Protein AF-A0A0G4EN17-F1 (afdb_monomer)

InterPro domains:
  IPR012445 Autophagy-related protein 101 [PF07855] (4-135)
  IPR012445 Autophagy-related protein 101 [PTHR13292] (3-251)

Solvent-accessible surface area (backbone atoms only — not comparable to full-atom values): 17460 Å² total; per-residue (Å²): 126,54,66,72,39,52,30,35,69,91,51,43,62,59,48,50,49,51,48,51,34,34,53,49,41,72,52,43,32,68,78,66,30,83,64,51,80,38,83,44,75,38,81,83,42,77,42,77,42,44,28,61,65,53,99,82,39,61,64,57,53,53,51,48,56,47,47,52,56,48,48,62,50,49,54,51,53,62,67,58,64,93,78,61,99,56,102,65,80,75,48,84,44,44,38,37,43,32,44,33,36,34,50,76,42,80,51,77,54,50,92,78,77,45,66,60,79,63,42,77,49,67,82,48,71,52,46,37,35,37,34,46,51,76,83,74,88,66,77,79,83,79,79,77,79,77,78,77,86,83,90,88,82,90,90,92,82,90,90,89,88,88,87,87,90,81,85,92,84,86,92,85,84,86,81,82,91,77,84,78,78,75,84,81,87,72,65,61,64,64,53,53,57,51,49,56,51,52,51,51,54,46,47,36,53,47,31,26,52,34,46,51,55,50,48,52,51,47,65,61,56,52,65,78,52,63,94,76,64,77,81,78,56,90,70,38,34,51,66,49,67,49,74,42,38,31,49,83,80,49,61,73,45,86,86,67,82,68,58,79,88,71,65,69,64,95,83,74,76,79,82,83,86,128

Secondary structure (DSSP, 8-state):
-PPPEEEEHHHHHHHHHHHHHHHHHHTB-TTTS---EEEEEETTTTEEEEEE--TT-HHHHHHHHHHHHHHHHHHHHHHS-TTS--SS----SEEEEEEEEEEEEPPPPBTTTB-PPPEEEEEEEEEEEEEEEPP--PPP--------------------------------------------S--HHHHHHHHHHHHHHHHHHHHHHHHHHHHHHHHHHHHTTGGGPPPPPTT-SB-EEEEEEEETTEES-GGG---GGG-PPTT-PPPP--

pLDDT: mean 75.05, std 22.96, range [28.92, 98.44]

Radius of gyration: 33.39 Å; Cα contacts (8 Å, |Δi|>4): 297; chains: 1; bounding box: 68×60×119 Å

Mean predicted aligned error: 14.82 Å

Foldseek 3Di:
DFDAFEAALVCQLVLQVQQQQQLQVLQWACDQPHFDWDWDADPLQRDIGIGTDDPVCPSVVQSNVLSVVVSVVLVVLVPDDQPPPDPFGGQQQKKKKKKFFFDFAFDDADVVPRGDGTDTHTPDMDIHIYGHDDDPPDDPDPPPPPPDDDDDDDDDDDDDDDDDDDDDDDDDDDDDDDPPDDDPDPCPVVVVVVVVVVSSVVSSNSNSVSSVSSSVVSNVVSVVPPPRDDDDDNPGRTTDMDMWMGGSNPTRDPSPPPDPVPPDDPPDDDDDDD

Sequence (274 aa):
MCPELRVALCHLKEALRCLLHSVVFCRSLGAHNVVTPMSIYSEQLELGYVKCYSPDLSIDNLIETRINAFATLFERELAIPTHTHTNVPPSQGTAELRIGFYVPRAKRAIWGIFKPPDEKIFFEVWRIPIRVSVPSSSPPPFTRSLRSSTTAASQQTPPPPPDPQSTAGHAAAAGAAAAAVAPSSSSSSAGDATRLLEDELAMRRDAHTEVRRVLLYIIENVNKKRDHLPPPRDQQSIYWFEVSYDIRGQDGSAAWHLPSAIRSPPGRKLPYIT

Nearest PDB structures (foldseek):
  7r0j-assembly1_C  TM=4.637E-01  e=3.716E+00  Homo sapiens
  8i10-assembly1_C  TM=2.476E-01  e=6.059E+00  Bos taurus

Organism: Vitrella brassicaformis (strain CCMP3155) (NCBI:txid1169540)

Structure (mmCIF, N/CA/C/O backbone):
data_AF-A0A0G4EN17-F1
#
_entry.id   AF-A0A0G4EN17-F1
#
loop_
_atom_site.group_PDB
_atom_site.id
_atom_site.type_symbol
_atom_site.label_atom_id
_atom_site.label_alt_id
_atom_site.label_comp_id
_atom_site.label_asym_id
_atom_site.label_entity_id
_atom_site.label_seq_id
_atom_site.pdbx_PDB_ins_code
_atom_site.Cartn_x
_atom_site.Cartn_y
_atom_site.Cartn_z
_atom_site.occupancy
_atom_site.B_iso_or_equiv
_atom_site.auth_seq_id
_atom_site.auth_comp_id
_atom_site.auth_asym_id
_atom_site.auth_atom_id
_atom_site.pdbx_PDB_model_num
ATOM 1 N N . MET A 1 1 ? -6.190 -12.479 -5.171 1.00 75.31 1 MET A N 1
ATOM 2 C CA . MET A 1 1 ? -6.628 -11.137 -4.724 1.00 75.31 1 MET A CA 1
ATOM 3 C C . MET A 1 1 ? -6.079 -10.958 -3.324 1.00 75.31 1 MET A C 1
ATOM 5 O O . MET A 1 1 ? -6.031 -11.963 -2.624 1.00 75.31 1 MET A O 1
ATOM 9 N N . CYS A 1 2 ? -5.606 -9.769 -2.940 1.00 90.94 2 CYS A N 1
ATOM 10 C CA . CYS A 1 2 ? -5.147 -9.589 -1.562 1.00 90.94 2 CYS A CA 1
ATOM 11 C C . CYS A 1 2 ? -6.349 -9.790 -0.619 1.00 90.94 2 CYS A C 1
ATOM 13 O O . CYS A 1 2 ? -7.462 -9.415 -1.007 1.00 90.94 2 CYS A O 1
ATOM 15 N N . PRO A 1 3 ? -6.177 -10.403 0.564 1.00 95.69 3 PRO A N 1
ATOM 16 C CA . PRO A 1 3 ? -7.237 -10.425 1.561 1.00 95.69 3 PRO A CA 1
ATOM 17 C C . PRO A 1 3 ? -7.720 -9.011 1.911 1.00 95.69 3 PRO A C 1
ATOM 19 O O . PRO A 1 3 ? -6.956 -8.051 1.831 1.00 95.69 3 PRO A O 1
ATOM 22 N N . GLU A 1 4 ? -8.981 -8.908 2.336 1.00 96.12 4 GLU A N 1
ATOM 23 C CA . GLU A 1 4 ? -9.514 -7.688 2.952 1.00 96.12 4 GLU A CA 1
ATOM 24 C C . GLU A 1 4 ? -8.674 -7.337 4.191 1.00 96.12 4 GLU A C 1
ATOM 26 O O . GLU A 1 4 ? -8.412 -8.209 5.025 1.00 96.12 4 GLU A O 1
ATOM 31 N N . LEU A 1 5 ? -8.236 -6.080 4.271 1.00 97.69 5 LEU A N 1
ATOM 32 C CA . LEU A 1 5 ? -7.577 -5.462 5.418 1.00 97.69 5 LEU A CA 1
ATOM 33 C C . LEU A 1 5 ? -8.650 -4.868 6.331 1.00 97.69 5 LEU A C 1
ATOM 35 O O . LEU A 1 5 ? -9.366 -3.952 5.912 1.00 97.69 5 LE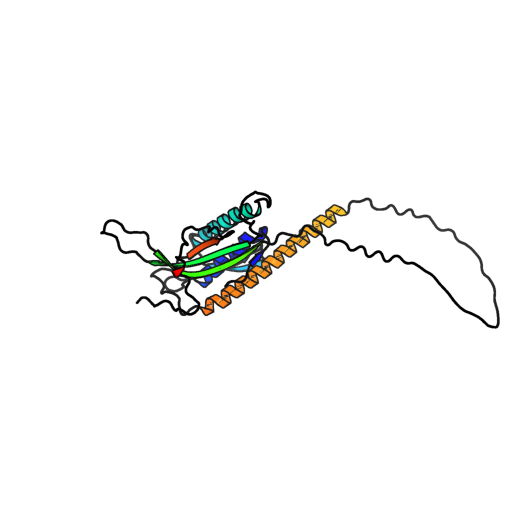U A O 1
ATOM 39 N N . ARG A 1 6 ? -8.745 -5.351 7.572 1.00 96.38 6 ARG A N 1
ATOM 40 C CA . ARG A 1 6 ? -9.614 -4.772 8.605 1.00 96.38 6 ARG A CA 1
ATOM 41 C C . ARG A 1 6 ? -8.777 -3.942 9.573 1.00 96.38 6 ARG A C 1
ATOM 43 O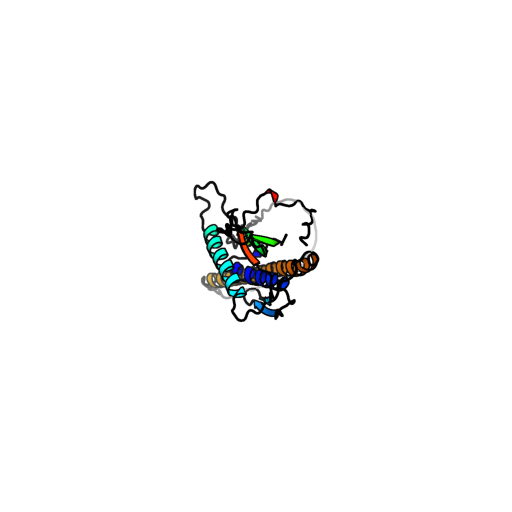 O . ARG A 1 6 ? -7.767 -4.418 10.076 1.0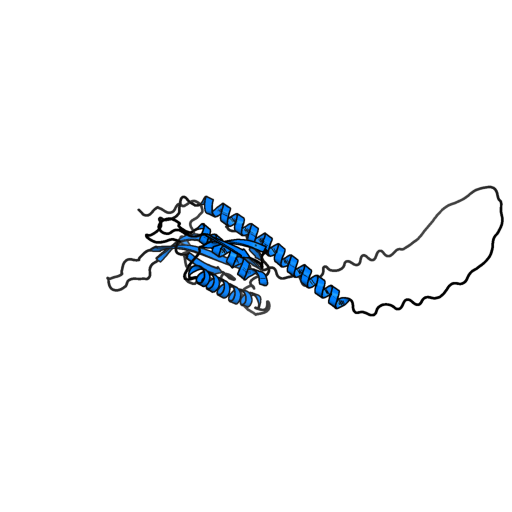0 96.38 6 ARG A O 1
ATOM 50 N N . VAL A 1 7 ? -9.140 -2.679 9.785 1.00 96.06 7 VAL A N 1
ATOM 51 C CA . VAL A 1 7 ? -8.303 -1.740 10.556 1.00 96.06 7 VAL A CA 1
ATOM 52 C C . VAL A 1 7 ? -9.131 -0.585 11.125 1.00 96.06 7 VAL A C 1
ATOM 54 O O . VAL A 1 7 ? -10.055 -0.114 10.469 1.00 96.06 7 VAL A O 1
ATOM 57 N N . ALA A 1 8 ? -8.816 -0.097 12.325 1.00 94.00 8 ALA A N 1
ATOM 58 C CA . ALA A 1 8 ? -9.445 1.117 12.852 1.00 94.00 8 ALA A CA 1
ATOM 59 C C . ALA A 1 8 ? -8.971 2.359 12.069 1.00 94.00 8 ALA A C 1
ATOM 61 O O . ALA A 1 8 ? -7.834 2.402 11.594 1.00 94.00 8 ALA A O 1
ATOM 62 N N . LEU A 1 9 ? -9.817 3.388 11.942 1.00 92.69 9 LEU A N 1
ATOM 63 C CA . LEU A 1 9 ? -9.523 4.568 11.109 1.00 92.69 9 LEU A CA 1
ATOM 64 C C . LEU A 1 9 ? -8.208 5.272 11.503 1.00 92.69 9 LEU A C 1
ATOM 66 O O . LEU A 1 9 ? -7.430 5.652 10.632 1.00 92.69 9 LEU A O 1
ATOM 70 N N . CYS A 1 10 ? -7.918 5.357 12.804 1.00 93.56 10 CYS A N 1
ATOM 71 C CA . CYS A 1 10 ? -6.676 5.909 13.358 1.00 93.56 10 CYS A CA 1
ATOM 72 C C . CYS A 1 10 ? -5.399 5.187 12.882 1.00 93.56 10 CYS A C 1
ATOM 74 O O . CYS A 1 10 ? -4.359 5.820 12.718 1.00 93.56 10 CYS A O 1
ATOM 76 N N . HIS A 1 11 ? -5.474 3.880 12.617 1.00 96.75 11 HIS A N 1
ATOM 77 C CA . HIS A 1 11 ? -4.343 3.055 12.180 1.00 96.75 11 HIS A CA 1
ATOM 78 C C . HIS A 1 11 ? -4.251 2.915 10.649 1.00 96.75 11 HIS A C 1
ATOM 80 O O . HIS A 1 11 ? -3.247 2.417 10.133 1.00 96.75 11 HIS A O 1
ATOM 86 N N . LEU A 1 12 ? -5.268 3.370 9.904 1.00 96.56 12 LEU A N 1
ATOM 87 C CA . LEU A 1 12 ? -5.389 3.178 8.454 1.00 96.56 12 LEU A CA 1
ATOM 88 C C . LEU A 1 12 ? -4.166 3.696 7.682 1.00 96.56 12 LEU A C 1
ATOM 90 O O . LEU A 1 12 ? -3.620 2.978 6.848 1.00 96.56 12 LEU A O 1
ATOM 94 N N . LYS A 1 13 ? -3.704 4.920 7.964 1.00 98.12 13 LYS A N 1
ATOM 95 C CA . LYS A 1 13 ? -2.598 5.549 7.216 1.00 98.12 13 LYS A CA 1
ATOM 96 C C . LYS A 1 13 ? -1.293 4.757 7.332 1.00 98.12 13 LYS A C 1
ATOM 98 O O . LYS A 1 13 ? -0.652 4.490 6.319 1.00 98.12 13 LYS A O 1
ATOM 103 N N . GLU A 1 14 ? -0.932 4.332 8.541 1.00 98.38 14 GLU A N 1
ATOM 104 C CA . GLU A 1 14 ? 0.281 3.544 8.778 1.00 98.38 14 GLU A CA 1
ATOM 105 C C . GLU A 1 14 ? 0.157 2.112 8.240 1.00 98.38 14 GLU A C 1
ATOM 107 O O . GLU A 1 14 ? 1.106 1.589 7.653 1.00 98.38 14 GLU A O 1
ATOM 112 N N . ALA A 1 15 ? -1.029 1.502 8.338 1.00 98.38 15 ALA A N 1
ATOM 113 C CA . ALA A 1 15 ? -1.303 0.208 7.721 1.00 98.38 15 ALA A CA 1
ATOM 114 C C . ALA A 1 15 ? -1.041 0.245 6.206 1.00 98.38 15 ALA A C 1
ATOM 116 O O . ALA A 1 15 ? -0.345 -0.619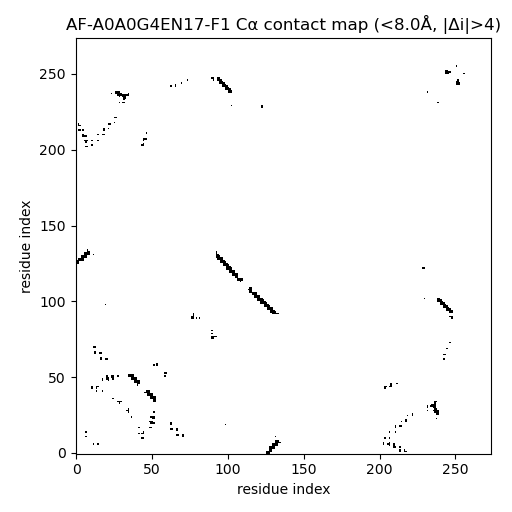 5.669 1.00 98.38 15 ALA A O 1
ATOM 117 N N . LEU A 1 16 ? -1.527 1.280 5.514 1.00 98.31 16 LEU A N 1
ATOM 118 C CA . LEU A 1 16 ? -1.272 1.450 4.082 1.00 98.31 16 LEU A CA 1
ATOM 119 C C . LEU A 1 16 ? 0.194 1.768 3.773 1.00 98.31 16 LEU A C 1
ATOM 121 O O . LEU A 1 16 ? 0.704 1.286 2.762 1.00 98.31 16 LEU A O 1
ATOM 125 N N . ARG A 1 17 ? 0.889 2.508 4.643 1.00 98.44 17 ARG A N 1
ATOM 126 C CA . ARG A 1 17 ? 2.325 2.806 4.517 1.00 98.44 17 ARG A CA 1
ATOM 127 C C . ARG A 1 17 ? 3.161 1.527 4.550 1.00 98.44 17 ARG A C 1
ATOM 129 O O . ARG A 1 17 ? 3.893 1.254 3.597 1.00 98.44 17 ARG A O 1
ATOM 136 N N . CYS A 1 18 ? 2.961 0.693 5.572 1.00 98.31 18 CYS A N 1
ATOM 137 C CA . CYS A 1 18 ? 3.622 -0.608 5.715 1.00 98.31 18 CYS A CA 1
ATOM 138 C C . CYS A 1 18 ? 3.404 -1.497 4.479 1.00 98.31 18 CYS A C 1
ATOM 140 O O . CYS A 1 18 ? 4.348 -2.095 3.953 1.00 98.31 18 CYS A O 1
ATOM 142 N N . LEU A 1 19 ? 2.161 -1.566 3.987 1.00 98.19 19 LEU A N 1
ATOM 143 C CA . LEU A 1 19 ? 1.783 -2.406 2.849 1.00 98.19 19 LEU A CA 1
ATOM 144 C C . LEU A 1 19 ? 2.337 -1.888 1.515 1.00 98.19 19 LEU A C 1
ATOM 146 O O . LEU A 1 19 ? 2.945 -2.661 0.776 1.00 98.19 19 LEU A O 1
ATOM 150 N N . LEU A 1 20 ? 2.168 -0.599 1.200 1.00 98.06 20 LEU A N 1
ATOM 151 C CA . LEU A 1 20 ? 2.610 -0.022 -0.075 1.00 98.06 20 LEU A CA 1
ATOM 152 C C . LEU A 1 20 ? 4.133 -0.066 -0.221 1.00 98.06 20 LEU A C 1
ATOM 154 O O . LEU A 1 20 ? 4.621 -0.523 -1.255 1.00 98.06 20 LEU A O 1
ATOM 158 N N . HIS A 1 21 ? 4.888 0.322 0.813 1.00 97.81 21 HIS A N 1
ATOM 159 C CA . HIS A 1 21 ? 6.350 0.226 0.776 1.00 97.81 21 HIS A CA 1
ATOM 160 C C . HIS A 1 21 ? 6.830 -1.221 0.612 1.00 97.81 21 HIS A C 1
ATOM 162 O O . HIS A 1 21 ? 7.735 -1.465 -0.188 1.00 97.81 21 HIS A O 1
ATOM 168 N N . SER A 1 22 ? 6.192 -2.180 1.292 1.00 96.81 22 SER A N 1
ATOM 169 C CA . SER A 1 22 ? 6.547 -3.600 1.173 1.00 96.81 22 SER A CA 1
ATOM 170 C C . SER A 1 22 ? 6.253 -4.157 -0.223 1.00 96.81 22 SER A C 1
ATOM 172 O O . SER A 1 22 ? 7.073 -4.901 -0.760 1.00 96.81 22 SER A O 1
ATOM 174 N N . VAL A 1 23 ? 5.133 -3.776 -0.853 1.00 95.81 23 VAL A N 1
ATOM 175 C CA . VAL A 1 23 ? 4.811 -4.168 -2.242 1.00 95.81 23 VAL A CA 1
ATOM 176 C C . VAL A 1 23 ? 5.800 -3.552 -3.237 1.00 95.81 23 VAL A C 1
ATOM 178 O O . VAL A 1 23 ? 6.275 -4.262 -4.124 1.00 95.81 23 VAL A O 1
ATOM 181 N N . VAL A 1 24 ? 6.159 -2.271 -3.079 1.00 95.56 24 VAL A N 1
ATOM 182 C CA . VAL A 1 24 ? 7.166 -1.600 -3.923 1.00 95.56 24 VAL A CA 1
ATOM 183 C C . VAL A 1 24 ? 8.543 -2.243 -3.759 1.00 95.56 24 VAL A C 1
ATOM 185 O O . VAL A 1 24 ? 9.180 -2.556 -4.760 1.00 95.56 24 VAL A O 1
ATOM 188 N N . PHE A 1 25 ? 8.981 -2.528 -2.529 1.00 95.00 25 PHE A N 1
ATOM 189 C CA . PHE A 1 25 ? 10.241 -3.233 -2.273 1.00 95.00 25 PHE A CA 1
ATOM 190 C C . PHE A 1 25 ? 10.253 -4.639 -2.889 1.00 95.00 25 PHE A C 1
ATOM 192 O O . PHE A 1 25 ? 11.187 -4.996 -3.606 1.00 95.00 25 PHE A O 1
ATOM 199 N N . CYS A 1 26 ? 9.172 -5.402 -2.720 1.00 92.12 26 CYS A N 1
ATOM 200 C CA . CYS A 1 26 ? 9.004 -6.728 -3.322 1.00 92.12 26 CYS A CA 1
ATOM 201 C C . CYS A 1 26 ? 8.943 -6.737 -4.864 1.00 92.12 26 CYS A C 1
ATOM 203 O O . CYS A 1 26 ? 9.037 -7.807 -5.473 1.00 92.12 26 CYS A O 1
ATOM 205 N N . ARG A 1 27 ? 8.760 -5.574 -5.502 1.00 90.69 27 ARG A N 1
ATOM 206 C CA . ARG A 1 27 ? 8.788 -5.369 -6.963 1.00 90.69 27 ARG A CA 1
ATOM 207 C C . ARG A 1 27 ? 9.885 -4.410 -7.418 1.00 90.69 27 ARG A C 1
ATOM 209 O O . ARG A 1 27 ? 9.866 -3.929 -8.550 1.00 90.69 27 ARG A O 1
ATOM 216 N N . SER A 1 28 ? 10.862 -4.170 -6.555 1.00 86.62 28 SER A N 1
ATOM 217 C CA . SER A 1 28 ? 12.085 -3.476 -6.918 1.00 86.62 28 SER A CA 1
ATOM 218 C C . SER A 1 28 ? 12.985 -4.373 -7.783 1.00 86.62 28 SER A C 1
ATOM 220 O O . SER A 1 28 ? 12.876 -5.601 -7.782 1.00 86.62 28 SER A O 1
ATOM 222 N N . LEU A 1 29 ? 13.841 -3.742 -8.580 1.00 72.00 29 LEU A N 1
ATOM 223 C CA . LEU A 1 29 ? 14.680 -4.347 -9.607 1.00 72.00 29 LEU A CA 1
ATOM 224 C C . LEU A 1 29 ? 16.156 -4.061 -9.323 1.00 72.00 29 LEU A C 1
ATOM 226 O O . LEU A 1 29 ? 16.728 -3.110 -9.850 1.00 72.00 29 LEU A O 1
ATOM 230 N N . GLY A 1 30 ? 16.804 -4.941 -8.562 1.00 63.06 30 GLY A N 1
ATOM 231 C CA . GLY A 1 30 ? 18.259 -4.924 -8.352 1.00 63.06 30 GLY A CA 1
ATOM 232 C C . GLY A 1 30 ? 19.082 -5.327 -9.588 1.00 63.06 30 GLY A C 1
ATOM 233 O O . GLY A 1 30 ? 20.024 -6.097 -9.448 1.00 63.06 30 GLY A O 1
ATOM 234 N N . ALA A 1 31 ? 18.687 -4.889 -10.790 1.00 64.38 31 ALA A N 1
ATOM 235 C CA . ALA A 1 31 ? 19.267 -5.304 -12.069 1.00 64.38 31 ALA A CA 1
ATOM 236 C C . ALA A 1 31 ? 20.382 -4.357 -12.546 1.00 64.38 31 ALA A C 1
ATOM 238 O O . ALA A 1 31 ? 21.535 -4.763 -12.629 1.00 64.38 31 ALA A O 1
ATOM 239 N N . HIS A 1 32 ? 20.047 -3.093 -12.833 1.00 67.12 32 HIS A N 1
ATOM 240 C CA . HIS A 1 32 ? 21.021 -2.079 -13.273 1.00 67.12 32 HIS A CA 1
ATOM 241 C C . HIS A 1 32 ? 21.472 -1.143 -12.147 1.00 67.12 32 HIS A C 1
ATOM 243 O O . HIS A 1 32 ? 22.505 -0.497 -12.266 1.00 67.12 32 HIS A O 1
ATOM 249 N N . ASN A 1 33 ? 20.691 -1.055 -11.069 1.00 78.00 33 ASN A N 1
ATOM 250 C CA . ASN A 1 33 ? 20.970 -0.234 -9.898 1.00 78.00 33 ASN A CA 1
ATOM 251 C C . ASN A 1 33 ? 20.555 -1.016 -8.646 1.00 78.00 33 ASN A C 1
ATOM 253 O O . ASN A 1 33 ? 19.472 -1.602 -8.608 1.00 78.00 33 ASN A O 1
ATOM 257 N N . VAL A 1 34 ? 21.421 -1.050 -7.630 1.00 83.25 34 VAL A N 1
ATOM 258 C CA . VAL A 1 34 ? 21.178 -1.813 -6.397 1.00 83.25 34 VAL A CA 1
ATOM 259 C C . VAL A 1 34 ? 20.095 -1.130 -5.564 1.00 83.25 34 VAL A C 1
ATOM 261 O O . VAL A 1 34 ? 20.166 0.065 -5.290 1.00 83.25 34 VAL A O 1
ATOM 264 N N . VAL A 1 35 ? 19.104 -1.906 -5.129 1.00 88.94 35 VAL A N 1
ATOM 265 C CA . VAL A 1 35 ? 18.043 -1.433 -4.236 1.00 88.94 35 VAL A CA 1
ATOM 266 C C . VAL A 1 35 ? 18.453 -1.740 -2.802 1.00 88.94 35 VAL A C 1
ATOM 268 O O . VAL A 1 35 ? 18.344 -2.881 -2.353 1.00 88.94 35 VAL A O 1
ATOM 271 N N . THR A 1 36 ? 18.923 -0.730 -2.075 1.00 91.75 36 THR A N 1
ATOM 272 C CA . THR A 1 36 ? 19.261 -0.890 -0.656 1.00 91.75 36 THR A CA 1
ATOM 273 C C . THR A 1 36 ? 17.978 -1.083 0.167 1.00 91.75 36 THR A C 1
ATOM 275 O O . THR A 1 36 ? 17.112 -0.198 0.144 1.00 91.75 36 THR A O 1
ATOM 278 N N . PRO A 1 37 ? 17.821 -2.207 0.894 1.00 94.56 37 PRO A N 1
ATOM 279 C CA . PRO A 1 37 ? 16.696 -2.407 1.797 1.00 94.56 37 PRO A CA 1
ATOM 280 C C . PRO A 1 37 ? 16.843 -1.519 3.034 1.00 94.56 37 PRO A C 1
ATOM 282 O O . PRO A 1 37 ? 17.920 -1.427 3.622 1.00 94.56 37 PRO A O 1
ATOM 285 N N . MET A 1 38 ? 15.743 -0.912 3.466 1.00 96.00 38 MET A N 1
ATOM 286 C CA . MET A 1 38 ? 15.659 -0.175 4.722 1.00 96.00 38 MET A CA 1
ATOM 287 C C . MET A 1 38 ? 14.581 -0.806 5.602 1.00 96.00 38 MET A C 1
ATOM 289 O O . MET A 1 38 ? 13.391 -0.722 5.291 1.00 96.00 38 MET A O 1
ATOM 293 N N . SER A 1 39 ? 15.007 -1.446 6.691 1.00 96.88 39 SER A N 1
ATOM 294 C CA . SER A 1 39 ? 14.117 -1.959 7.735 1.00 96.88 39 SER A CA 1
ATOM 295 C C . SER A 1 39 ? 13.540 -0.797 8.539 1.00 96.88 39 SER A C 1
ATOM 297 O O . SER A 1 39 ? 14.294 0.009 9.081 1.00 96.88 39 SER A O 1
ATOM 299 N N . ILE A 1 40 ? 12.216 -0.725 8.632 1.00 97.94 40 ILE A N 1
ATOM 300 C CA . ILE A 1 40 ? 11.478 0.272 9.413 1.00 97.94 40 ILE A CA 1
ATOM 301 C C . ILE A 1 40 ? 10.655 -0.458 10.469 1.00 97.94 40 ILE A C 1
ATOM 303 O O . ILE A 1 40 ? 10.006 -1.457 10.162 1.00 97.94 40 ILE A O 1
ATOM 307 N N . TYR A 1 41 ? 10.662 0.046 11.701 1.00 98.19 41 TYR A N 1
ATOM 308 C CA . TYR A 1 41 ? 9.742 -0.389 12.746 1.00 98.19 41 TYR A CA 1
ATOM 309 C C . TYR A 1 41 ? 8.583 0.602 12.850 1.00 98.19 41 TYR A C 1
ATOM 311 O O . TYR A 1 41 ? 8.797 1.804 12.994 1.00 98.19 41 TYR A O 1
ATOM 319 N N . SER A 1 42 ? 7.359 0.092 12.762 1.00 97.88 42 SER A N 1
ATOM 320 C CA . SER A 1 42 ? 6.147 0.847 13.038 1.00 97.88 42 SER A CA 1
ATOM 321 C C . SER A 1 42 ? 5.871 0.811 14.536 1.00 97.88 42 SER A C 1
ATOM 323 O O . SER A 1 42 ? 5.448 -0.218 15.058 1.00 97.88 42 SER A O 1
ATOM 325 N N . GLU A 1 43 ? 6.065 1.927 15.237 1.00 96.12 43 GLU A N 1
ATOM 326 C CA . GLU A 1 43 ? 5.654 2.030 16.644 1.00 96.12 43 GLU A CA 1
ATOM 327 C C . GLU A 1 43 ? 4.127 1.973 16.785 1.00 96.12 43 GLU A C 1
ATOM 329 O O . GLU A 1 43 ? 3.608 1.354 17.712 1.00 96.12 43 GLU A O 1
ATOM 334 N N . GLN A 1 44 ? 3.384 2.555 15.837 1.00 95.38 44 GLN A N 1
ATOM 335 C CA . GLN A 1 44 ? 1.920 2.557 15.873 1.00 95.38 44 GLN A CA 1
ATOM 336 C C . GLN A 1 44 ? 1.318 1.152 15.709 1.00 95.38 44 GLN A C 1
ATOM 338 O O . GLN A 1 44 ? 0.269 0.899 16.295 1.00 95.38 44 GLN A O 1
ATOM 343 N N . LEU A 1 45 ? 1.971 0.245 14.968 1.00 96.75 45 LEU A N 1
ATOM 344 C CA . LEU A 1 45 ? 1.490 -1.123 14.697 1.00 96.75 45 LEU A CA 1
ATOM 345 C C . LEU A 1 45 ? 2.357 -2.247 15.294 1.00 96.75 45 LEU A C 1
ATOM 347 O O . LEU A 1 45 ? 2.094 -3.414 15.020 1.00 96.75 45 LEU A O 1
ATOM 351 N N . GLU A 1 46 ? 3.406 -1.920 16.048 1.00 96.94 46 GLU A N 1
ATOM 352 C CA . GLU A 1 46 ? 4.359 -2.864 16.665 1.00 96.94 46 GLU A CA 1
ATOM 353 C C . GLU A 1 46 ? 4.941 -3.918 15.700 1.00 96.94 46 GLU A C 1
ATOM 355 O O . GLU A 1 46 ? 5.154 -5.079 16.056 1.00 96.94 46 GLU A O 1
ATOM 360 N N . LEU A 1 47 ? 5.206 -3.526 14.447 1.00 97.56 47 LEU A N 1
ATOM 361 C CA . LEU A 1 47 ? 5.727 -4.428 13.413 1.00 97.56 47 LEU A CA 1
ATOM 362 C C . LEU A 1 47 ? 6.865 -3.830 12.591 1.00 97.56 47 LEU A C 1
ATOM 364 O O . LEU A 1 47 ? 6.891 -2.641 12.282 1.00 97.56 47 LEU A O 1
ATOM 368 N N . GLY A 1 48 ? 7.797 -4.696 12.193 1.00 97.50 48 GLY A N 1
ATOM 369 C CA . GLY A 1 48 ? 8.823 -4.378 11.206 1.00 97.50 48 GLY A CA 1
ATOM 370 C C . GLY A 1 48 ? 8.319 -4.575 9.775 1.00 97.50 48 GLY A C 1
ATOM 371 O O . GLY A 1 48 ? 7.690 -5.591 9.472 1.00 97.50 48 GLY A O 1
ATOM 372 N N . TYR A 1 49 ? 8.646 -3.640 8.886 1.00 97.50 49 TYR A N 1
ATOM 373 C CA . TYR A 1 49 ? 8.489 -3.768 7.435 1.00 97.50 49 TYR A CA 1
ATOM 374 C C . TYR A 1 49 ? 9.753 -3.285 6.706 1.00 97.50 49 TYR A C 1
ATOM 376 O O . TYR A 1 49 ? 10.681 -2.767 7.327 1.00 97.50 49 TYR A O 1
ATOM 384 N N . VAL A 1 50 ? 9.819 -3.479 5.386 1.00 96.19 50 VAL A N 1
ATOM 385 C CA . VAL A 1 50 ? 10.970 -3.062 4.567 1.00 96.19 50 VAL A CA 1
ATOM 386 C C . VAL A 1 50 ? 10.509 -2.112 3.471 1.00 96.19 50 VAL A C 1
ATOM 388 O O . VAL A 1 50 ? 9.496 -2.357 2.813 1.00 96.19 50 VAL A O 1
ATOM 391 N N . LYS A 1 51 ? 11.278 -1.045 3.247 1.00 95.38 51 LYS A N 1
ATOM 392 C CA . LYS A 1 51 ? 11.128 -0.147 2.098 1.00 95.38 51 LYS A CA 1
ATOM 393 C C . LYS A 1 51 ? 12.410 -0.072 1.271 1.00 95.38 51 LYS A C 1
ATOM 395 O O . LYS A 1 51 ? 13.491 -0.420 1.742 1.00 95.38 51 LYS A O 1
ATOM 400 N N . CYS A 1 52 ? 12.285 0.409 0.037 1.00 93.38 52 CYS A N 1
ATOM 401 C CA . CYS A 1 52 ? 13.443 0.845 -0.741 1.00 93.38 52 CYS A CA 1
ATOM 402 C C . CYS A 1 52 ? 14.011 2.122 -0.113 1.00 93.38 52 CYS A C 1
ATOM 404 O O . CYS A 1 52 ? 13.247 3.041 0.183 1.00 93.38 52 CYS A O 1
ATOM 406 N N . TYR A 1 53 ? 15.329 2.214 0.040 1.00 92.06 53 TYR A N 1
ATOM 407 C CA . TYR A 1 53 ? 15.980 3.501 0.269 1.00 92.06 53 TYR A CA 1
ATOM 408 C C . TYR A 1 53 ? 15.846 4.390 -0.982 1.00 92.06 53 TYR A C 1
ATOM 410 O O . TYR A 1 53 ? 16.156 3.942 -2.087 1.00 92.06 53 TYR A O 1
ATOM 418 N N . SER A 1 54 ? 15.410 5.643 -0.812 1.00 88.75 54 SER A N 1
ATOM 419 C CA . SER A 1 54 ? 15.475 6.682 -1.849 1.00 88.75 54 SER A CA 1
ATOM 420 C C . SER A 1 54 ? 16.159 7.939 -1.281 1.00 88.75 54 SER A C 1
ATOM 422 O O . SER A 1 54 ? 15.655 8.498 -0.306 1.00 88.75 54 SER A O 1
ATOM 424 N N . PRO A 1 55 ? 17.319 8.382 -1.818 1.00 86.81 55 PRO A N 1
ATOM 425 C CA . PRO A 1 55 ? 18.036 9.554 -1.292 1.00 86.81 55 PRO A CA 1
ATOM 426 C C . PRO A 1 55 ? 17.255 10.868 -1.416 1.00 86.81 55 PRO A C 1
ATOM 428 O O . PRO A 1 55 ? 17.458 11.784 -0.627 1.00 86.81 55 PRO A O 1
ATOM 431 N N . ASP A 1 56 ? 16.374 10.954 -2.412 1.00 89.94 56 ASP A N 1
ATOM 432 C CA . ASP A 1 56 ? 15.531 12.110 -2.731 1.00 89.94 56 ASP A CA 1
ATOM 433 C C . ASP A 1 56 ? 14.127 12.035 -2.099 1.00 89.94 56 ASP A C 1
ATOM 435 O O . ASP A 1 56 ? 13.299 12.920 -2.321 1.00 89.94 56 ASP A O 1
ATOM 439 N N . LEU A 1 57 ? 13.843 10.973 -1.332 1.00 91.62 57 LEU A N 1
ATOM 440 C CA . LEU A 1 57 ? 12.530 10.658 -0.759 1.00 91.62 57 LEU A CA 1
ATOM 441 C C . LEU A 1 57 ? 11.398 10.580 -1.806 1.00 91.62 57 LEU A C 1
ATOM 443 O O . LEU A 1 57 ? 10.223 10.696 -1.456 1.00 91.62 57 LEU A O 1
ATOM 447 N N . SER A 1 58 ? 11.706 10.393 -3.094 1.00 92.06 58 SER A N 1
ATOM 448 C CA . SER A 1 58 ? 10.713 10.420 -4.184 1.00 92.06 58 SER A CA 1
ATOM 449 C C . SER A 1 58 ? 9.624 9.357 -4.023 1.00 92.06 58 SER A C 1
ATOM 451 O O . SER A 1 58 ? 8.443 9.630 -4.248 1.00 92.06 58 SER A O 1
ATOM 453 N N . ILE A 1 59 ? 10.011 8.158 -3.580 1.00 93.00 59 ILE A N 1
ATOM 454 C CA . ILE A 1 59 ? 9.109 7.027 -3.325 1.00 93.00 59 ILE A CA 1
ATOM 455 C C . ILE A 1 59 ? 8.222 7.324 -2.113 1.00 93.00 59 ILE A C 1
ATOM 457 O O . ILE A 1 59 ? 7.005 7.149 -2.173 1.00 93.00 59 ILE A O 1
ATOM 461 N N . ASP A 1 60 ? 8.838 7.781 -1.024 1.00 95.75 60 ASP A N 1
ATOM 462 C CA . ASP A 1 60 ? 8.188 8.095 0.246 1.00 95.75 60 ASP A CA 1
ATOM 463 C C . ASP A 1 60 ? 7.156 9.219 0.083 1.00 95.75 60 ASP A C 1
ATOM 465 O O . ASP A 1 60 ? 5.996 9.058 0.460 1.00 95.75 60 ASP A O 1
ATOM 469 N N . ASN A 1 61 ? 7.540 10.313 -0.580 1.00 97.12 61 ASN A N 1
ATOM 470 C CA . ASN A 1 61 ? 6.665 11.445 -0.880 1.00 97.12 61 ASN A CA 1
ATOM 471 C C . ASN A 1 61 ? 5.503 11.054 -1.810 1.00 97.12 61 ASN A C 1
ATOM 473 O O . ASN A 1 61 ? 4.371 11.496 -1.597 1.00 97.12 61 ASN A O 1
ATOM 477 N N . LEU A 1 62 ? 5.742 10.203 -2.818 1.00 96.25 62 LEU A N 1
ATOM 478 C CA . LEU A 1 62 ? 4.687 9.691 -3.700 1.00 96.25 62 LEU A CA 1
ATOM 479 C C . LEU A 1 62 ? 3.685 8.808 -2.939 1.00 96.25 62 LEU A C 1
ATOM 481 O O . LEU A 1 62 ? 2.474 8.960 -3.124 1.00 96.25 62 LEU A O 1
ATOM 485 N N . ILE A 1 63 ? 4.172 7.906 -2.083 1.00 97.25 63 ILE A N 1
ATOM 486 C CA . ILE A 1 63 ? 3.330 7.026 -1.264 1.00 97.25 63 ILE A CA 1
ATOM 487 C C . ILE A 1 63 ? 2.526 7.849 -0.251 1.00 97.25 63 ILE A C 1
ATOM 489 O O . ILE A 1 63 ? 1.301 7.715 -0.218 1.00 97.25 63 ILE A O 1
ATOM 493 N N . GLU A 1 64 ? 3.152 8.767 0.492 1.00 98.00 64 GLU A N 1
ATOM 494 C CA . GLU A 1 64 ? 2.433 9.618 1.448 1.00 98.00 64 GLU A CA 1
ATOM 495 C C . GLU A 1 64 ? 1.414 10.529 0.771 1.00 98.00 64 GLU A C 1
ATOM 497 O O . GLU A 1 64 ? 0.286 10.625 1.249 1.00 98.00 64 GLU A O 1
ATOM 502 N N . THR A 1 65 ? 1.738 11.157 -0.363 1.00 97.75 65 THR A N 1
ATOM 503 C CA . THR A 1 65 ? 0.769 12.003 -1.088 1.00 97.75 65 THR A CA 1
ATOM 504 C C . THR A 1 65 ? -0.496 11.211 -1.438 1.00 97.75 65 THR A C 1
ATOM 506 O O . THR A 1 65 ? -1.609 11.730 -1.342 1.00 97.75 65 THR A O 1
ATOM 509 N N . ARG A 1 66 ? -0.351 9.927 -1.792 1.00 97.12 66 ARG A N 1
ATOM 510 C CA . ARG A 1 66 ? -1.471 9.044 -2.146 1.00 97.12 66 ARG A CA 1
ATOM 511 C C . ARG A 1 66 ? -2.214 8.498 -0.926 1.00 97.12 66 ARG A C 1
ATOM 513 O O . ARG A 1 66 ? -3.439 8.428 -0.981 1.00 97.12 66 ARG A O 1
ATOM 520 N N . ILE A 1 67 ? -1.523 8.182 0.172 1.00 97.44 67 ILE A N 1
ATOM 521 C CA . ILE A 1 67 ? -2.151 7.784 1.447 1.00 97.44 67 ILE A CA 1
ATOM 522 C C . ILE A 1 67 ? -2.961 8.941 2.040 1.00 97.44 67 ILE A C 1
ATOM 524 O O . ILE A 1 67 ? -4.102 8.735 2.443 1.00 97.44 67 ILE A O 1
ATOM 528 N N . ASN A 1 68 ? -2.408 10.156 2.064 1.00 97.25 68 ASN A N 1
ATOM 529 C CA . ASN A 1 68 ? -3.096 11.330 2.600 1.00 97.25 68 ASN A CA 1
ATOM 530 C C . ASN A 1 68 ? -4.319 11.701 1.746 1.00 97.25 68 ASN A C 1
ATOM 532 O O . ASN A 1 68 ? -5.404 11.876 2.294 1.00 97.25 68 ASN A O 1
ATOM 536 N N . ALA A 1 69 ? -4.186 11.722 0.413 1.00 94.75 69 ALA A N 1
ATOM 537 C CA . ALA A 1 69 ? -5.320 11.964 -0.483 1.00 94.75 69 ALA A CA 1
ATOM 538 C C . ALA A 1 69 ? -6.427 10.899 -0.349 1.00 94.75 69 ALA A C 1
ATOM 540 O O . ALA A 1 69 ? -7.609 11.244 -0.358 1.00 94.75 69 ALA A O 1
ATOM 541 N N . PHE A 1 70 ? -6.063 9.622 -0.176 1.00 94.50 70 PHE A N 1
ATOM 542 C CA . PHE A 1 70 ? -7.024 8.558 0.116 1.00 94.50 70 PHE A CA 1
ATOM 543 C C . PHE A 1 70 ? -7.729 8.779 1.460 1.00 94.50 70 PHE A C 1
ATOM 545 O O . PHE A 1 70 ? -8.956 8.767 1.501 1.00 94.50 70 PHE A O 1
ATOM 552 N N . ALA A 1 71 ? -6.970 9.007 2.538 1.00 93.38 71 ALA A N 1
ATOM 553 C CA . ALA A 1 71 ? -7.506 9.161 3.888 1.00 93.38 71 ALA A CA 1
ATOM 554 C C . ALA A 1 71 ? -8.505 10.323 3.976 1.00 93.38 71 ALA A C 1
ATOM 556 O O . ALA A 1 71 ? -9.643 10.100 4.369 1.00 93.38 71 ALA A O 1
ATOM 557 N N . THR A 1 72 ? -8.145 11.519 3.498 1.00 92.69 72 THR A N 1
ATOM 558 C CA . THR A 1 72 ? -9.032 12.696 3.533 1.00 92.69 72 THR A CA 1
ATOM 559 C C . THR A 1 72 ? -10.320 12.499 2.727 1.00 92.69 72 THR A C 1
ATOM 561 O O . THR A 1 72 ? -11.388 12.954 3.140 1.00 92.69 72 THR A O 1
ATOM 564 N N . LEU A 1 73 ? -10.262 11.805 1.584 1.00 89.88 73 LEU A N 1
ATOM 565 C CA . LEU A 1 73 ? -11.472 11.460 0.831 1.00 89.88 73 LEU A CA 1
ATOM 566 C C . LEU A 1 73 ? -12.311 10.419 1.578 1.00 89.88 73 LEU A C 1
ATOM 568 O O . LEU A 1 73 ? -13.524 10.567 1.673 1.00 89.88 73 LEU A O 1
ATOM 572 N N . PHE A 1 74 ? -11.681 9.391 2.139 1.00 90.31 74 PHE A N 1
ATOM 573 C CA . PHE A 1 74 ? -12.369 8.304 2.827 1.00 90.31 74 PHE A CA 1
ATOM 574 C C . PHE A 1 74 ? -13.014 8.747 4.151 1.00 90.31 74 PHE A C 1
ATOM 576 O O . PHE A 1 74 ? -14.156 8.388 4.423 1.00 90.31 74 PHE A O 1
ATOM 583 N N . GLU A 1 75 ? -12.340 9.599 4.925 1.00 89.81 75 GLU A N 1
ATOM 584 C CA . GLU A 1 75 ? -12.875 10.292 6.106 1.00 89.81 75 GLU A CA 1
ATOM 585 C C . GLU A 1 75 ? -14.114 11.126 5.748 1.00 89.81 75 GLU A C 1
ATOM 587 O O . GLU A 1 75 ? -15.141 11.038 6.422 1.00 89.81 75 GLU A O 1
ATOM 592 N N . ARG A 1 76 ? -14.066 11.875 4.636 1.00 87.12 76 ARG A N 1
ATOM 593 C CA . ARG A 1 76 ? -15.224 12.631 4.137 1.00 87.12 76 ARG A CA 1
ATOM 594 C C . ARG A 1 76 ? -16.383 11.710 3.754 1.00 87.12 76 ARG A C 1
ATOM 596 O O . ARG A 1 76 ? -17.514 11.987 4.137 1.00 87.12 76 ARG A O 1
ATOM 603 N N . GLU A 1 77 ? -16.126 10.614 3.038 1.00 84.00 77 GLU A N 1
ATOM 604 C CA . GLU A 1 77 ? -17.167 9.650 2.648 1.00 84.00 77 GLU A CA 1
ATOM 605 C C . GLU A 1 77 ? -17.729 8.841 3.833 1.00 84.00 77 GLU A C 1
ATOM 607 O O . GLU A 1 77 ? -18.855 8.347 3.745 1.00 84.00 77 GLU A O 1
ATOM 612 N N . LEU A 1 78 ? -16.995 8.720 4.945 1.00 84.62 78 LEU A N 1
ATOM 613 C CA . LEU A 1 78 ? -17.500 8.196 6.222 1.00 84.62 78 LEU A CA 1
ATOM 614 C C . LEU A 1 78 ? -18.400 9.201 6.958 1.00 84.62 78 LEU A C 1
ATOM 616 O O . LEU A 1 78 ? -19.323 8.789 7.655 1.00 84.62 78 LEU A O 1
ATOM 620 N N . ALA A 1 79 ? -18.156 10.504 6.797 1.00 83.38 79 ALA A N 1
ATOM 621 C CA . ALA A 1 79 ? -18.900 11.569 7.472 1.00 83.38 79 ALA A CA 1
ATOM 622 C C . ALA A 1 79 ? -20.251 11.929 6.813 1.00 83.38 79 ALA A C 1
ATOM 624 O O . ALA A 1 79 ? -21.016 12.703 7.389 1.00 83.38 79 ALA A O 1
ATOM 625 N N . ILE A 1 80 ? -20.569 11.399 5.623 1.00 75.50 80 ILE A N 1
ATOM 626 C CA . ILE A 1 80 ? -21.842 11.677 4.930 1.00 75.50 80 ILE A CA 1
ATOM 627 C C . ILE A 1 80 ? -23.013 11.004 5.676 1.00 75.50 80 ILE A C 1
ATOM 629 O O . ILE A 1 80 ? -23.040 9.772 5.751 1.00 75.50 80 ILE A O 1
ATOM 633 N N . PRO A 1 81 ? -24.019 11.758 6.169 1.00 66.56 81 PRO A N 1
ATOM 634 C CA . PRO A 1 81 ? -25.145 11.177 6.895 1.00 66.56 81 PRO A CA 1
ATOM 635 C C . PRO A 1 81 ? -25.996 10.235 6.035 1.00 66.56 81 PRO A C 1
ATOM 637 O O . PRO A 1 81 ? -26.388 10.570 4.918 1.00 66.56 81 PRO A O 1
ATOM 640 N N . THR A 1 82 ? -26.399 9.103 6.612 1.00 61.72 82 THR A N 1
ATOM 641 C CA . THR A 1 82 ? -27.257 8.057 6.013 1.00 61.72 82 THR A CA 1
ATOM 642 C C . THR A 1 82 ? -28.605 8.536 5.465 1.00 61.72 82 THR A C 1
ATOM 644 O O . THR A 1 82 ? -29.264 7.787 4.750 1.00 61.72 82 THR A O 1
ATOM 647 N N . HIS A 1 83 ? -29.030 9.756 5.799 1.00 55.66 83 HIS A N 1
ATOM 648 C CA . HIS A 1 83 ? -30.332 10.324 5.442 1.00 55.66 83 HIS A CA 1
ATOM 649 C C . HIS A 1 83 ? -30.278 11.369 4.313 1.00 55.66 83 HIS A C 1
ATOM 651 O O . HIS A 1 83 ? -31.313 11.939 3.967 1.00 55.66 83 HIS A O 1
ATOM 657 N N . THR A 1 84 ? -29.114 11.640 3.708 1.00 57.06 84 THR A N 1
ATOM 658 C CA . THR A 1 84 ? -29.056 12.504 2.515 1.00 57.06 84 THR A CA 1
ATOM 659 C C . THR A 1 84 ? -29.747 11.823 1.333 1.00 57.06 84 THR A C 1
ATOM 661 O O . THR A 1 84 ? -29.354 10.720 0.954 1.00 57.06 84 THR A O 1
ATOM 664 N N . HIS A 1 85 ? -30.744 12.483 0.732 1.00 51.41 85 HIS A N 1
ATOM 665 C CA . HIS A 1 85 ? -31.608 11.943 -0.329 1.00 51.41 85 HIS A CA 1
ATOM 666 C C . HIS A 1 85 ? -30.884 11.816 -1.691 1.00 51.41 85 HIS A C 1
ATOM 668 O O . HIS A 1 85 ? -31.214 12.475 -2.678 1.00 51.41 85 HIS A O 1
ATOM 674 N N . THR A 1 86 ? -29.870 10.953 -1.743 1.00 59.50 86 THR A N 1
ATOM 675 C CA . THR A 1 86 ? -29.142 10.568 -2.957 1.00 59.50 86 THR A CA 1
ATOM 676 C C . THR A 1 86 ? -29.348 9.079 -3.215 1.00 59.50 86 THR A C 1
ATOM 678 O O . THR A 1 86 ? -29.395 8.289 -2.277 1.00 59.50 86 THR A O 1
ATOM 681 N N . ASN A 1 87 ? -29.421 8.669 -4.483 1.00 58.69 87 ASN A N 1
ATOM 682 C CA . ASN A 1 87 ? -29.609 7.259 -4.862 1.00 58.69 87 ASN A CA 1
ATOM 683 C C . ASN A 1 87 ? -28.320 6.413 -4.721 1.00 58.69 87 ASN A C 1
ATOM 685 O O . ASN A 1 87 ? -28.181 5.382 -5.376 1.00 58.69 87 ASN A O 1
ATOM 689 N N . VAL A 1 88 ? -27.357 6.864 -3.910 1.00 56.31 88 VAL A N 1
ATOM 690 C CA . VAL A 1 88 ? -26.047 6.232 -3.718 1.00 56.31 88 VAL A CA 1
ATOM 691 C C . VAL A 1 88 ? -25.973 5.708 -2.282 1.00 56.31 88 VAL A C 1
ATOM 693 O O . VAL A 1 88 ? -26.044 6.512 -1.351 1.00 56.31 88 VAL A O 1
ATOM 696 N N . PRO A 1 89 ? -25.825 4.388 -2.059 1.00 57.97 89 PRO A N 1
ATOM 697 C CA . PRO A 1 89 ? -25.691 3.856 -0.709 1.00 57.97 89 PRO A CA 1
ATOM 698 C C . PRO A 1 89 ? -24.398 4.370 -0.050 1.00 57.97 89 PRO A C 1
ATOM 700 O O . PRO A 1 89 ? -23.380 4.533 -0.732 1.00 57.97 89 PRO A O 1
ATOM 703 N N . PRO A 1 90 ? -24.397 4.606 1.274 1.00 63.31 90 PRO A N 1
ATOM 704 C CA . PRO A 1 90 ? -23.198 5.031 1.982 1.00 63.31 90 PRO A CA 1
ATOM 705 C C . PRO A 1 90 ? -22.110 3.954 1.903 1.00 63.31 90 PRO A C 1
ATOM 707 O O . PRO A 1 90 ? -22.385 2.753 1.976 1.00 63.31 90 PRO A O 1
ATOM 710 N N . SER A 1 91 ? -20.853 4.384 1.814 1.00 64.06 91 SER A N 1
ATOM 711 C CA . SER A 1 91 ? -19.693 3.508 1.993 1.00 64.06 91 SER A CA 1
AT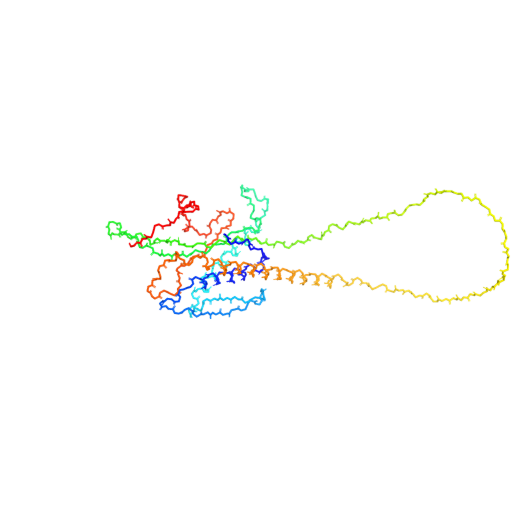OM 712 C C . SER A 1 91 ? -19.722 2.915 3.401 1.00 64.06 91 SER A C 1
ATOM 714 O O . SER A 1 91 ? -19.472 3.625 4.371 1.00 64.06 91 SER A O 1
ATOM 716 N N . GLN A 1 92 ? -19.992 1.611 3.511 1.00 75.50 92 GLN A N 1
ATOM 717 C CA . GLN A 1 92 ? -20.102 0.862 4.774 1.00 75.50 92 GLN A CA 1
ATOM 718 C C . GLN A 1 92 ? -18.725 0.598 5.416 1.00 75.50 92 GLN A C 1
ATOM 720 O O . GLN A 1 92 ? -18.358 -0.543 5.706 1.00 75.50 92 GLN A O 1
ATOM 725 N N . GLY A 1 93 ? -17.907 1.645 5.537 1.00 86.94 93 GLY A N 1
ATOM 726 C CA . GLY A 1 93 ? -16.495 1.542 5.892 1.00 86.94 93 GLY A CA 1
ATOM 727 C C . GLY A 1 93 ? -15.634 0.837 4.843 1.00 86.94 93 GLY A C 1
ATOM 728 O O . GLY A 1 93 ? -14.549 0.393 5.189 1.00 86.94 93 GLY A O 1
ATOM 729 N N . THR A 1 94 ? -16.076 0.711 3.586 1.00 90.69 94 THR A N 1
ATOM 730 C CA . THR A 1 94 ? -15.397 -0.090 2.546 1.00 90.69 94 THR A CA 1
ATOM 731 C C . THR A 1 94 ? -14.768 0.728 1.418 1.00 90.69 94 THR A C 1
ATOM 733 O O . THR A 1 94 ? -15.429 1.607 0.860 1.00 90.69 94 THR A O 1
ATOM 736 N N . ALA A 1 95 ? -13.556 0.348 1.005 1.00 93.19 95 ALA A N 1
ATOM 737 C CA . ALA A 1 95 ? -12.856 0.845 -0.187 1.00 93.19 95 ALA A CA 1
ATOM 738 C C . ALA A 1 95 ? -11.983 -0.257 -0.828 1.00 93.19 95 ALA A C 1
ATOM 740 O O . ALA A 1 95 ? -11.788 -1.323 -0.244 1.00 93.19 95 ALA A O 1
ATOM 741 N N . GLU A 1 96 ? -11.408 -0.001 -2.005 1.00 93.06 96 GLU A N 1
ATOM 742 C CA . GLU A 1 96 ? -10.322 -0.812 -2.578 1.00 93.06 96 GLU A CA 1
ATOM 743 C C . GLU A 1 96 ? -9.123 0.081 -2.920 1.00 93.06 96 GLU A C 1
ATOM 745 O O . GLU A 1 96 ? -9.220 0.966 -3.770 1.00 93.06 96 GLU A O 1
ATOM 750 N N . LEU A 1 97 ? -7.973 -0.173 -2.293 1.00 94.81 97 LEU A N 1
ATOM 751 C CA . LEU A 1 97 ? -6.696 0.429 -2.678 1.00 94.81 97 LEU A CA 1
ATOM 752 C C . LEU A 1 97 ? -6.029 -0.428 -3.757 1.00 94.81 97 LEU A C 1
ATOM 754 O O . LEU A 1 97 ? -6.029 -1.662 -3.695 1.00 94.81 97 LEU A O 1
ATOM 758 N N . ARG A 1 98 ? -5.426 0.225 -4.746 1.00 95.44 98 ARG A N 1
ATOM 759 C CA . ARG A 1 98 ? -4.750 -0.401 -5.881 1.00 95.44 98 ARG A CA 1
ATOM 760 C C . ARG A 1 98 ? -3.326 0.137 -5.984 1.00 95.44 98 ARG A C 1
ATOM 762 O O . ARG A 1 98 ? -3.120 1.346 -5.954 1.00 95.44 98 ARG A O 1
ATOM 769 N N . ILE A 1 99 ? -2.350 -0.749 -6.162 1.00 96.19 99 ILE A N 1
ATOM 770 C CA . ILE A 1 99 ? -1.017 -0.376 -6.652 1.00 96.19 99 ILE A CA 1
ATOM 771 C C . ILE A 1 99 ? -0.708 -1.185 -7.909 1.00 96.19 99 ILE A C 1
ATOM 773 O O . ILE A 1 99 ? -0.713 -2.418 -7.891 1.00 96.19 99 ILE A O 1
ATOM 777 N N . GLY A 1 100 ? -0.496 -0.480 -9.017 1.00 94.62 100 GLY A N 1
ATOM 778 C CA . GLY A 1 100 ? -0.234 -1.066 -10.327 1.00 94.62 100 GLY A CA 1
ATOM 779 C C . GLY A 1 100 ? 1.159 -0.737 -10.834 1.00 94.62 100 GLY A C 1
ATOM 780 O O . GLY A 1 100 ? 1.549 0.426 -10.820 1.00 94.62 100 GLY A O 1
ATOM 781 N N . PHE A 1 101 ? 1.871 -1.747 -11.328 1.00 93.69 101 PHE A N 1
ATOM 782 C CA . PHE A 1 101 ? 3.183 -1.619 -11.958 1.00 93.69 101 PHE A CA 1
ATOM 783 C C . PHE A 1 101 ? 3.046 -1.645 -13.483 1.00 93.69 101 PHE A C 1
ATOM 785 O O . PHE A 1 101 ? 2.317 -2.479 -14.033 1.00 93.69 101 PHE A O 1
ATOM 792 N N . TYR A 1 102 ? 3.736 -0.732 -14.168 1.00 92.88 102 TYR A N 1
ATOM 793 C CA . TYR A 1 102 ? 3.627 -0.540 -15.613 1.00 92.88 102 TYR A CA 1
ATOM 794 C C . TYR A 1 102 ? 4.962 -0.321 -16.320 1.00 92.88 102 TYR A C 1
ATOM 796 O O . TYR A 1 102 ? 5.977 0.038 -15.724 1.00 92.88 102 TYR A O 1
ATOM 804 N N . VAL A 1 103 ? 4.926 -0.486 -17.642 1.00 90.75 103 VAL A N 1
ATOM 805 C CA . VAL A 1 103 ? 5.942 0.033 -18.563 1.00 90.75 103 VAL A CA 1
ATOM 806 C C . VAL A 1 103 ? 5.308 1.104 -19.466 1.00 90.75 103 VAL A C 1
ATOM 808 O O . VAL A 1 103 ? 4.225 0.871 -20.011 1.00 90.75 103 VAL A O 1
ATOM 811 N N . PRO A 1 104 ? 5.918 2.295 -19.625 1.00 89.81 104 PRO A N 1
ATOM 812 C CA . PRO A 1 104 ? 5.385 3.334 -20.502 1.00 89.81 104 PRO A CA 1
ATOM 813 C C . PRO A 1 104 ? 5.724 3.023 -21.965 1.00 89.81 104 PRO A C 1
ATOM 815 O O . PRO A 1 104 ? 6.895 2.941 -22.352 1.00 89.81 104 PRO A O 1
ATOM 818 N N . ARG A 1 105 ? 4.695 2.827 -22.787 1.00 87.81 105 ARG A N 1
ATOM 819 C CA . ARG A 1 105 ? 4.787 2.523 -24.216 1.00 87.81 105 ARG A CA 1
ATOM 820 C C . ARG A 1 105 ? 4.648 3.807 -25.027 1.00 87.81 105 ARG A C 1
ATOM 822 O O . ARG A 1 105 ? 3.575 4.408 -25.066 1.00 87.81 105 ARG A O 1
ATOM 829 N N . ALA A 1 106 ? 5.719 4.197 -25.712 1.00 86.75 106 ALA A N 1
ATOM 830 C CA . ALA A 1 106 ? 5.686 5.341 -26.610 1.00 86.75 106 ALA A CA 1
ATOM 831 C C . ALA A 1 106 ? 4.688 5.110 -27.754 1.00 86.75 106 ALA A C 1
ATOM 833 O O . ALA A 1 106 ? 4.777 4.117 -28.482 1.00 86.75 106 ALA A O 1
ATOM 834 N N . LYS A 1 107 ? 3.734 6.030 -27.920 1.00 85.25 107 LYS A N 1
ATOM 835 C CA . LYS A 1 107 ? 2.808 6.020 -29.059 1.00 85.25 107 LYS A CA 1
ATOM 836 C C . LYS A 1 107 ? 3.448 6.722 -30.260 1.00 85.25 107 LYS A C 1
ATOM 838 O O . LYS A 1 107 ? 4.165 7.711 -30.108 1.00 85.25 107 LYS A O 1
ATOM 843 N N . ARG A 1 108 ? 3.205 6.188 -31.464 1.00 83.88 108 ARG A N 1
ATOM 844 C CA . ARG A 1 108 ? 3.706 6.770 -32.722 1.00 83.88 108 ARG A CA 1
ATOM 845 C C . ARG A 1 108 ? 3.068 8.147 -32.934 1.00 83.88 108 ARG A C 1
ATOM 847 O O . ARG A 1 108 ? 1.882 8.316 -32.660 1.00 83.88 108 ARG A O 1
ATOM 854 N N . ALA A 1 109 ? 3.846 9.106 -33.433 1.00 85.62 109 ALA A N 1
ATOM 855 C CA . ALA A 1 109 ? 3.330 10.428 -33.769 1.00 85.62 109 ALA A CA 1
ATOM 856 C C . ALA A 1 109 ? 2.295 10.338 -34.902 1.00 85.62 109 ALA A C 1
ATOM 858 O O . ALA A 1 109 ? 2.510 9.670 -35.915 1.00 85.62 109 ALA A O 1
ATOM 859 N N . ILE A 1 110 ? 1.178 11.032 -34.721 1.00 83.44 110 ILE A N 1
ATOM 860 C CA . ILE A 1 110 ? 0.089 11.170 -35.682 1.00 83.44 110 ILE A CA 1
ATOM 861 C C . ILE A 1 110 ? 0.414 12.383 -36.561 1.00 83.44 110 ILE A C 1
ATOM 863 O O . ILE A 1 110 ? 0.647 13.481 -36.053 1.00 83.44 110 ILE A O 1
ATOM 867 N N . TRP A 1 111 ? 0.494 12.162 -37.879 1.00 77.75 111 TRP A N 1
ATOM 868 C CA . TRP A 1 111 ? 0.887 13.164 -38.887 1.00 77.75 111 TRP A CA 1
ATOM 869 C C . TRP A 1 111 ? 2.227 13.885 -38.616 1.00 77.75 111 TRP A C 1
ATOM 871 O O . TRP A 1 111 ? 2.460 14.974 -39.126 1.00 77.75 111 TRP A O 1
ATOM 881 N N . GLY A 1 112 ? 3.114 13.311 -37.793 1.00 79.94 112 GLY A N 1
ATOM 882 C CA . GLY A 1 112 ? 4.407 13.903 -37.410 1.00 79.94 112 GLY A CA 1
ATOM 883 C C . GLY A 1 112 ? 4.328 15.117 -36.468 1.00 79.94 112 GLY A C 1
ATOM 884 O O . GLY A 1 112 ? 5.301 15.405 -35.781 1.00 79.94 112 GLY A O 1
ATOM 885 N N . ILE A 1 113 ? 3.172 15.783 -36.389 1.00 86.06 113 ILE A N 1
ATOM 886 C CA . ILE A 1 113 ? 2.952 17.019 -35.620 1.00 86.06 113 ILE A CA 1
ATOM 887 C C . ILE A 1 113 ? 2.411 16.721 -34.211 1.00 86.06 113 ILE A C 1
ATOM 889 O O . ILE A 1 113 ? 2.747 17.419 -33.258 1.00 86.06 113 ILE A O 1
ATOM 893 N N . PHE A 1 114 ? 1.597 15.670 -34.047 1.00 83.81 114 PHE A N 1
ATOM 894 C CA . PHE A 1 114 ? 0.975 15.330 -32.765 1.00 83.81 114 PHE A CA 1
ATOM 895 C C . PHE A 1 114 ? 1.532 14.019 -32.202 1.00 83.81 114 PHE A C 1
ATOM 897 O O . PHE A 1 114 ? 1.190 12.934 -32.679 1.00 83.81 114 PHE A O 1
ATOM 904 N N . LYS A 1 115 ? 2.358 14.086 -31.149 1.00 83.06 115 LYS A N 1
ATOM 905 C CA . LYS A 1 115 ? 2.683 12.904 -30.336 1.00 83.06 115 LYS A CA 1
ATOM 906 C C . LYS A 1 115 ? 1.666 12.791 -29.184 1.00 83.06 115 LYS A C 1
ATOM 908 O O . LYS A 1 115 ? 1.745 13.593 -28.255 1.00 83.06 115 LYS A O 1
ATOM 913 N N . PRO A 1 116 ? 0.730 11.821 -29.199 1.00 85.31 116 PRO A N 1
ATOM 914 C CA . PRO A 1 116 ? -0.121 11.560 -28.039 1.00 85.31 116 PRO A CA 1
ATOM 915 C C . PRO A 1 116 ? 0.716 11.079 -26.836 1.00 85.31 116 PRO A C 1
ATOM 917 O O . PRO A 1 116 ? 1.799 10.520 -27.037 1.00 85.31 116 PRO A O 1
ATOM 920 N N . PRO A 1 117 ? 0.229 11.256 -25.593 1.00 85.50 117 PRO A N 1
ATOM 921 C CA . PRO A 1 117 ? 0.952 10.841 -24.394 1.00 85.50 117 PRO A CA 1
ATOM 922 C C . PRO A 1 117 ? 1.230 9.332 -24.375 1.00 85.50 117 PRO A C 1
ATOM 924 O O . PRO A 1 117 ? 0.433 8.523 -24.862 1.00 85.50 117 PRO A O 1
ATOM 927 N N . ASP A 1 118 ? 2.370 8.966 -23.786 1.00 88.44 118 ASP A N 1
ATOM 928 C CA . ASP A 1 118 ? 2.820 7.578 -23.679 1.00 88.44 118 ASP A CA 1
ATOM 929 C C . ASP A 1 118 ? 1.849 6.737 -22.830 1.00 88.44 118 ASP A C 1
ATOM 931 O O . ASP A 1 118 ? 1.274 7.184 -21.837 1.00 88.44 118 ASP A O 1
ATOM 935 N N . GLU A 1 119 ? 1.648 5.491 -23.245 1.00 89.81 119 GLU A N 1
ATOM 936 C CA . GLU A 1 119 ? 0.613 4.598 -22.730 1.00 89.81 119 GLU A CA 1
ATOM 937 C C . GLU A 1 119 ? 1.129 3.739 -21.572 1.00 89.81 119 GLU A C 1
ATOM 939 O O . GLU A 1 119 ? 2.140 3.052 -21.703 1.00 89.81 119 GLU A O 1
ATOM 944 N N . LYS A 1 120 ? 0.427 3.736 -20.434 1.00 92.44 120 LYS A N 1
ATOM 945 C CA . LYS A 1 120 ? 0.776 2.887 -19.286 1.00 92.44 120 LYS A CA 1
ATOM 946 C C . LYS A 1 120 ? 0.310 1.449 -19.530 1.00 92.44 120 LYS A C 1
ATOM 948 O O . LYS A 1 120 ? -0.870 1.143 -19.370 1.00 92.44 120 LYS A O 1
ATOM 953 N N . ILE A 1 121 ? 1.231 0.557 -19.893 1.00 91.94 121 ILE A N 1
ATOM 954 C CA . ILE A 1 121 ? 0.948 -0.880 -19.999 1.00 91.94 121 ILE A CA 1
ATOM 955 C C . ILE A 1 121 ? 1.189 -1.518 -18.631 1.00 91.94 121 ILE A C 1
ATOM 957 O O . ILE A 1 121 ? 2.329 -1.811 -18.265 1.00 91.94 121 ILE A O 1
ATOM 961 N N . PHE A 1 122 ? 0.116 -1.694 -17.861 1.00 92.25 122 PHE A N 1
ATOM 962 C CA . PHE A 1 122 ? 0.164 -2.347 -16.553 1.00 92.25 122 PHE A CA 1
ATOM 963 C C . PHE A 1 122 ? 0.311 -3.863 -16.703 1.00 92.25 122 PHE A C 1
ATOM 965 O O . PHE A 1 122 ? -0.540 -4.515 -17.307 1.00 92.25 122 PHE A O 1
ATOM 972 N N . PHE A 1 123 ? 1.383 -4.420 -16.138 1.00 91.31 123 PHE A N 1
ATOM 973 C CA . PHE A 1 123 ? 1.671 -5.860 -16.166 1.00 91.31 123 PHE A CA 1
ATOM 974 C C . PHE A 1 123 ? 1.307 -6.557 -14.845 1.00 91.31 123 PHE A C 1
ATOM 976 O O . PHE A 1 123 ? 1.059 -7.760 -14.828 1.00 91.31 123 PHE A O 1
ATOM 983 N N . GLU A 1 124 ? 1.208 -5.809 -13.743 1.00 92.06 124 GLU A N 1
ATOM 984 C CA . GLU A 1 124 ? 0.656 -6.299 -12.481 1.00 92.06 124 GLU A CA 1
ATOM 985 C C . GLU A 1 124 ? -0.150 -5.204 -11.772 1.00 92.06 124 GLU A C 1
ATOM 987 O O . GLU A 1 124 ? 0.255 -4.045 -11.745 1.00 92.06 124 GLU A O 1
ATOM 992 N N . VAL A 1 125 ? -1.267 -5.586 -11.144 1.00 93.75 125 VAL A N 1
ATOM 993 C CA . VAL A 1 125 ? -1.996 -4.741 -10.190 1.00 93.75 125 VAL A CA 1
ATOM 994 C C . VAL A 1 125 ? -2.283 -5.539 -8.921 1.00 93.75 125 VAL A C 1
ATOM 996 O O . VAL A 1 125 ? -2.908 -6.603 -8.967 1.00 93.75 125 VAL A O 1
ATOM 999 N N . TRP A 1 126 ? -1.853 -5.010 -7.779 1.00 94.50 126 TRP A N 1
ATOM 1000 C CA . TRP A 1 126 ? -2.270 -5.468 -6.458 1.00 94.50 126 TRP A CA 1
ATOM 1001 C C . TRP A 1 126 ? -3.520 -4.701 -6.045 1.00 94.50 126 TRP A C 1
ATOM 1003 O O . TRP A 1 126 ? -3.565 -3.478 -6.144 1.00 94.50 126 TRP A O 1
ATOM 1013 N N . ARG A 1 127 ? -4.533 -5.436 -5.587 1.00 94.81 127 ARG A N 1
ATOM 1014 C CA . ARG A 1 127 ? -5.809 -4.906 -5.099 1.00 94.81 127 ARG A CA 1
ATOM 1015 C C . ARG A 1 127 ? -5.948 -5.301 -3.638 1.00 94.81 127 ARG A C 1
ATOM 1017 O O . ARG A 1 127 ? -5.935 -6.501 -3.357 1.00 94.81 127 ARG A O 1
ATOM 1024 N N . ILE A 1 128 ? -6.041 -4.317 -2.753 1.00 96.12 128 ILE A N 1
ATOM 1025 C CA . ILE A 1 128 ? -6.175 -4.464 -1.303 1.00 96.12 128 ILE A CA 1
ATOM 1026 C C . ILE A 1 128 ? -7.565 -3.927 -0.935 1.00 96.12 128 ILE A C 1
ATOM 1028 O O . ILE A 1 128 ? -7.749 -2.708 -0.892 1.00 96.12 128 ILE A O 1
ATOM 1032 N N . PRO A 1 129 ? -8.565 -4.798 -0.717 1.00 96.00 129 PRO A N 1
ATOM 1033 C CA . PRO A 1 129 ? -9.847 -4.380 -0.166 1.00 96.00 129 PRO A CA 1
ATOM 1034 C C . PRO A 1 129 ? -9.631 -3.882 1.263 1.00 96.00 129 PRO A C 1
ATOM 1036 O O . PRO A 1 129 ? -8.881 -4.492 2.022 1.00 96.00 129 PRO A O 1
ATOM 1039 N N . ILE A 1 130 ? -10.278 -2.786 1.631 1.00 95.94 130 ILE A N 1
ATOM 1040 C CA . ILE A 1 130 ? -10.158 -2.147 2.942 1.00 95.94 130 ILE A CA 1
ATOM 1041 C C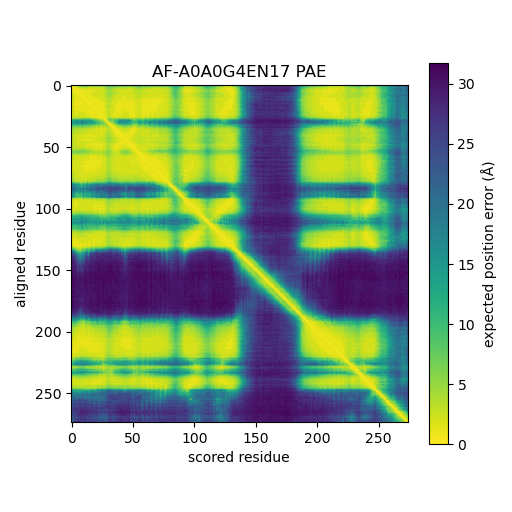 . ILE A 1 130 ? -11.538 -2.123 3.581 1.00 95.94 130 ILE A C 1
ATOM 1043 O O . ILE A 1 130 ? -12.513 -1.721 2.941 1.00 95.94 130 ILE A O 1
ATOM 1047 N N . ARG A 1 131 ? -11.600 -2.493 4.860 1.00 94.12 131 ARG A N 1
ATOM 1048 C CA . ARG A 1 131 ? -12.751 -2.257 5.726 1.00 94.12 131 ARG A CA 1
ATOM 1049 C C . ARG A 1 131 ? -12.304 -1.580 7.012 1.00 94.12 131 ARG A C 1
ATOM 1051 O O . ARG A 1 131 ? -11.583 -2.179 7.806 1.00 94.12 131 ARG A O 1
ATOM 1058 N N . VAL A 1 132 ? -12.773 -0.360 7.244 1.00 93.12 132 VAL A N 1
ATOM 1059 C CA . VAL A 1 132 ? -12.587 0.298 8.536 1.00 93.12 132 VAL A CA 1
ATOM 1060 C C . VAL A 1 132 ? -13.550 -0.279 9.568 1.00 93.12 132 VAL A C 1
ATOM 1062 O O . VAL A 1 132 ? -14.754 -0.377 9.323 1.00 93.12 132 VAL A O 1
ATOM 1065 N N . SER A 1 133 ? -13.013 -0.667 10.724 1.00 87.19 133 SER A N 1
ATOM 1066 C CA . SER A 1 133 ? -13.808 -0.976 11.908 1.00 87.19 133 SER A CA 1
ATOM 1067 C C . SER A 1 133 ? -14.257 0.322 12.581 1.00 87.19 133 SER A C 1
ATOM 1069 O O . SER A 1 133 ? -13.448 1.195 12.896 1.00 87.19 133 SER A O 1
ATOM 1071 N N . VAL A 1 134 ? -15.564 0.438 12.811 1.00 71.38 134 VAL A N 1
ATOM 1072 C CA . VAL A 1 134 ? -16.136 1.443 13.713 1.00 71.38 134 VAL A CA 1
ATOM 1073 C C . VAL A 1 134 ? -16.180 0.815 15.111 1.00 71.38 134 VAL A C 1
ATOM 1075 O O . VAL A 1 134 ? -16.733 -0.283 15.231 1.00 71.38 134 VAL A O 1
ATOM 1078 N N . PRO A 1 135 ? -15.605 1.440 16.156 1.00 61.94 135 PRO A N 1
ATOM 1079 C CA . PRO A 1 135 ? -15.691 0.910 17.513 1.00 61.94 135 PRO A CA 1
ATOM 1080 C C . PRO A 1 135 ? -17.154 0.862 17.974 1.00 61.94 135 PRO A C 1
ATOM 1082 O O . PRO A 1 135 ? -17.907 1.825 17.820 1.00 61.94 135 PRO A O 1
ATOM 1085 N N . SER A 1 136 ? -17.570 -0.280 18.524 1.00 50.44 136 SER A N 1
ATOM 1086 C CA . SER A 1 136 ? -18.944 -0.491 18.987 1.00 50.44 136 SER A CA 1
ATOM 1087 C C . SER A 1 136 ? -19.173 0.209 20.324 1.00 50.44 136 SER A C 1
ATOM 1089 O O . SER A 1 136 ? -18.966 -0.381 21.380 1.00 50.44 136 SER A O 1
ATOM 1091 N N . SER A 1 137 ? -19.695 1.435 20.289 1.00 47.00 137 SER A N 1
ATOM 1092 C CA . SER A 1 137 ? -20.124 2.179 21.486 1.00 47.00 137 SER A CA 1
ATOM 1093 C C . SER A 1 137 ? -21.346 1.579 22.209 1.00 47.00 137 SER A C 1
ATOM 1095 O O . SER A 1 137 ? -21.793 2.116 23.221 1.00 47.00 137 SER A O 1
ATOM 1097 N N . SER A 1 138 ? -21.887 0.455 21.722 1.00 35.00 138 SER A N 1
ATOM 1098 C CA . SER A 1 138 ? -22.919 -0.320 22.410 1.00 35.00 138 SER A CA 1
ATOM 1099 C C . SER A 1 138 ? -22.289 -1.293 23.415 1.00 35.00 138 SER A C 1
ATOM 1101 O O . SER A 1 138 ? -21.613 -2.231 22.982 1.00 35.00 138 SER A O 1
ATOM 1103 N N . PRO A 1 139 ? -22.584 -1.200 24.728 1.00 44.19 139 PRO A N 1
ATOM 1104 C CA . PRO A 1 139 ? -22.477 -2.370 25.593 1.00 44.19 139 PRO A CA 1
ATOM 1105 C C . PRO A 1 139 ? -23.469 -3.450 25.110 1.00 44.19 139 PRO A C 1
ATOM 1107 O O . PRO A 1 139 ? -24.497 -3.113 24.508 1.00 44.19 139 PRO A O 1
ATOM 1110 N N . PRO A 1 140 ? -23.220 -4.745 25.371 1.00 44.00 140 PRO A N 1
ATOM 1111 C CA . PRO A 1 140 ? -24.226 -5.772 25.133 1.00 44.00 140 PRO A CA 1
ATOM 1112 C C . PRO A 1 140 ? -25.446 -5.527 26.042 1.00 44.00 140 PRO A C 1
ATOM 1114 O O . PRO A 1 140 ? -25.271 -5.119 27.196 1.00 44.00 140 PRO A O 1
ATOM 1117 N N . PRO A 1 141 ? -26.684 -5.779 25.573 1.00 41.53 141 PRO A N 1
ATOM 1118 C CA . PRO A 1 141 ? -27.871 -5.624 26.402 1.00 41.53 141 PRO A CA 1
ATOM 1119 C C . PRO A 1 141 ? -27.790 -6.582 27.593 1.00 41.53 141 PRO A C 1
ATOM 1121 O O . PRO A 1 141 ? -27.798 -7.803 27.434 1.00 41.53 141 PRO A O 1
ATOM 1124 N N . PHE A 1 142 ? -27.698 -6.018 28.797 1.00 46.03 142 PHE A N 1
ATOM 1125 C CA . PHE A 1 142 ? -27.545 -6.775 30.034 1.00 46.03 142 PHE A CA 1
ATOM 1126 C C . PHE A 1 142 ? -28.814 -7.602 30.288 1.00 46.03 142 PHE A C 1
ATOM 1128 O O . PHE A 1 142 ? -29.809 -7.097 30.813 1.00 46.03 142 PHE A O 1
ATOM 1135 N N . THR A 1 143 ? -28.797 -8.886 29.922 1.00 44.88 143 THR A N 1
ATOM 1136 C CA . THR A 1 143 ? -29.884 -9.826 30.215 1.00 44.88 143 THR A CA 1
ATOM 1137 C C . THR A 1 143 ? -29.920 -10.103 31.715 1.00 44.88 143 THR A C 1
ATOM 1139 O O . THR A 1 143 ? -29.374 -11.098 32.197 1.00 44.88 143 THR A O 1
ATOM 1142 N N . ARG A 1 144 ? -30.552 -9.194 32.470 1.00 43.62 144 ARG A N 1
ATOM 1143 C CA . ARG A 1 144 ? -30.835 -9.329 33.903 1.00 43.62 144 ARG A CA 1
ATOM 1144 C C . ARG A 1 144 ? -31.772 -10.520 34.105 1.00 43.62 144 ARG A C 1
ATOM 1146 O O . ARG A 1 144 ? -32.990 -10.373 34.136 1.00 43.62 144 ARG A O 1
ATOM 1153 N N . SER A 1 145 ? -31.177 -11.700 34.244 1.00 40.47 145 SER A N 1
ATOM 1154 C CA . SER A 1 145 ? -31.866 -12.949 34.555 1.00 40.47 145 SER A CA 1
ATOM 1155 C C . SER A 1 145 ? -32.386 -12.904 35.993 1.00 40.47 145 SER A C 1
ATOM 1157 O O . SER A 1 145 ? -31.741 -13.369 36.933 1.00 40.47 145 SER A O 1
ATOM 1159 N N . LEU A 1 146 ? -33.554 -12.283 36.170 1.00 43.25 146 LEU A N 1
ATOM 1160 C CA . LEU A 1 146 ? -34.337 -12.352 37.398 1.00 43.25 146 LEU A CA 1
ATOM 1161 C C . LEU A 1 146 ? -34.831 -13.791 37.588 1.00 43.25 146 LEU A C 1
ATOM 1163 O O . LEU A 1 146 ? -35.934 -14.145 37.177 1.00 43.25 146 LEU A O 1
ATOM 1167 N N . ARG A 1 147 ? -34.027 -14.621 38.258 1.00 41.50 147 ARG A N 1
ATOM 1168 C CA . ARG A 1 147 ? -34.542 -15.826 38.913 1.00 41.50 147 ARG A CA 1
ATOM 1169 C C . ARG A 1 147 ? -35.293 -15.412 40.174 1.00 41.50 147 ARG A C 1
ATOM 1171 O O . ARG A 1 147 ? -34.726 -15.384 41.262 1.00 41.50 147 ARG A O 1
ATOM 1178 N N . SER A 1 148 ? -36.571 -15.083 40.012 1.00 43.06 148 SER A N 1
ATOM 1179 C CA . SER A 1 148 ? -37.517 -15.027 41.124 1.00 43.06 148 SER A CA 1
ATOM 1180 C C . SER A 1 148 ? -37.648 -16.417 41.747 1.00 43.06 148 SER A C 1
ATOM 1182 O O . SER A 1 148 ? -38.028 -17.370 41.063 1.00 43.06 148 SER A O 1
ATOM 1184 N N . SER A 1 149 ? -37.336 -16.533 43.033 1.00 46.50 149 SER A N 1
ATOM 1185 C CA . SER A 1 149 ? -37.665 -17.701 43.843 1.00 46.50 149 SER A CA 1
ATOM 1186 C C . SER A 1 149 ? -39.142 -17.668 44.247 1.00 46.50 149 SER A C 1
ATOM 1188 O O . SER A 1 149 ? -39.643 -16.639 44.698 1.00 46.50 149 SER A O 1
ATOM 1190 N N . THR A 1 150 ? -39.824 -18.809 44.135 1.00 42.44 150 THR A N 1
ATOM 1191 C CA . THR A 1 150 ? -41.201 -18.992 44.619 1.00 42.44 150 THR A CA 1
ATOM 1192 C C . THR A 1 150 ? -41.358 -20.415 45.159 1.00 42.44 150 THR A C 1
ATOM 1194 O O . THR A 1 150 ? -40.795 -21.348 44.587 1.00 42.44 150 THR A O 1
ATOM 1197 N N . THR A 1 151 ? -42.099 -20.589 46.258 1.00 41.22 151 THR A N 1
ATOM 1198 C CA . THR A 1 151 ? -42.017 -21.796 47.105 1.00 41.22 151 THR A CA 1
ATOM 1199 C C . THR A 1 151 ? -43.398 -22.299 47.536 1.00 41.22 151 THR A C 1
ATOM 1201 O O . THR A 1 151 ? -44.103 -21.563 48.219 1.00 41.22 151 THR A O 1
ATOM 1204 N N . ALA A 1 152 ? -43.756 -23.548 47.195 1.00 36.94 152 ALA A N 1
ATOM 1205 C CA . ALA A 1 152 ? -44.823 -24.377 47.800 1.00 36.94 152 ALA A CA 1
ATOM 1206 C C . ALA A 1 152 ? -44.896 -25.759 47.093 1.00 36.94 152 ALA A C 1
ATOM 1208 O O . ALA A 1 152 ? -44.539 -25.826 45.922 1.00 36.94 152 ALA A O 1
ATOM 1209 N N . ALA A 1 153 ? -45.409 -26.868 47.653 1.00 42.50 153 ALA A N 1
ATOM 1210 C CA . ALA A 1 153 ? -45.573 -27.345 49.044 1.00 42.50 153 ALA A CA 1
ATOM 1211 C C . ALA A 1 153 ? -46.091 -28.820 49.028 1.00 42.50 153 ALA A C 1
ATOM 1213 O O . ALA A 1 153 ? -46.586 -29.260 47.995 1.00 42.50 153 ALA A O 1
ATOM 1214 N N . SER A 1 154 ? -46.109 -29.510 50.189 1.00 40.91 154 SER A N 1
ATOM 1215 C CA . SER A 1 154 ? -46.748 -30.835 50.470 1.00 40.91 154 SER A CA 1
ATOM 1216 C C . SER A 1 154 ? -45.999 -32.119 50.029 1.00 40.91 154 SER A C 1
ATOM 1218 O O . SER A 1 154 ? -45.335 -32.098 49.003 1.00 40.91 154 SER A O 1
ATOM 1220 N N . GLN A 1 155 ? -46.080 -33.283 50.715 1.00 38.31 155 GLN A N 1
ATOM 1221 C CA . GLN A 1 155 ? -46.624 -33.653 52.055 1.00 38.31 155 GLN A CA 1
ATOM 1222 C C . GLN A 1 155 ? -46.134 -35.061 52.523 1.00 38.31 155 GLN A C 1
ATOM 1224 O O . GLN A 1 155 ? -45.819 -35.882 51.670 1.00 38.31 155 GLN A O 1
ATOM 1229 N N . GLN A 1 156 ? -46.225 -35.335 53.846 1.00 33.81 156 GLN A N 1
ATOM 1230 C CA . GLN A 1 156 ? -46.378 -36.634 54.578 1.00 33.81 156 GLN A CA 1
ATOM 1231 C C . GLN A 1 156 ? -45.336 -37.013 55.672 1.00 33.81 156 GLN A C 1
ATOM 1233 O O . GLN A 1 156 ? -44.152 -36.705 55.581 1.00 33.81 156 GLN A O 1
ATOM 1238 N N . THR A 1 157 ? -45.855 -37.669 56.727 1.00 37.44 157 THR A N 1
ATOM 1239 C CA . THR A 1 157 ? -45.295 -38.149 58.029 1.00 37.44 157 THR A CA 1
ATOM 1240 C C . THR A 1 157 ? -46.308 -39.169 58.629 1.00 37.44 157 THR A C 1
ATOM 1242 O O . THR A 1 157 ? -47.367 -39.308 58.003 1.00 37.44 157 THR A O 1
ATOM 1245 N N . PRO A 1 158 ? -46.126 -39.868 59.792 1.00 65.62 158 PRO A N 1
ATOM 1246 C CA . PRO A 1 158 ? -45.057 -39.925 60.831 1.00 65.62 158 PRO A CA 1
ATOM 1247 C C . PRO A 1 158 ? -44.408 -41.363 60.847 1.00 65.62 158 PRO A C 1
ATOM 1249 O O . PRO A 1 158 ? -44.248 -41.841 59.723 1.00 65.62 158 PRO A O 1
ATOM 1252 N N . PRO A 1 159 ? -44.029 -42.119 61.934 1.00 63.97 159 PRO A N 1
ATOM 1253 C CA . PRO A 1 159 ? -43.934 -41.906 63.403 1.00 63.97 159 PRO A CA 1
ATOM 1254 C C . PRO A 1 159 ? -42.597 -42.341 64.114 1.00 63.97 159 PRO A C 1
ATOM 1256 O O . PRO A 1 159 ? -41.659 -42.763 63.441 1.00 63.97 159 PRO A O 1
ATOM 1259 N N . PRO A 1 160 ? -42.490 -42.227 65.469 1.00 67.94 160 PRO A N 1
ATOM 1260 C CA . PRO A 1 160 ? -41.296 -42.517 66.311 1.00 67.94 160 PRO A CA 1
ATOM 1261 C C . PRO A 1 160 ? -41.618 -43.585 67.417 1.00 67.94 160 PRO A C 1
ATOM 1263 O O . PRO A 1 160 ? -42.540 -44.363 67.152 1.00 67.94 160 PRO A O 1
ATOM 1266 N N . PRO A 1 161 ? -41.027 -43.659 68.655 1.00 69.75 161 PRO A N 1
ATOM 1267 C CA . PRO A 1 161 ? -39.869 -42.998 69.334 1.00 69.75 161 PRO A CA 1
ATOM 1268 C C . PRO A 1 161 ? -38.909 -44.039 70.018 1.00 69.75 161 PRO A C 1
ATOM 1270 O O . PRO A 1 161 ? -38.973 -45.193 69.586 1.00 69.75 161 PRO A O 1
ATOM 1273 N N . PRO A 1 162 ? -38.058 -43.766 71.059 1.00 65.19 162 PRO A N 1
ATOM 1274 C CA . PRO A 1 162 ? -37.680 -42.544 71.828 1.00 65.19 162 PRO A CA 1
ATOM 1275 C C . PRO A 1 162 ? -36.123 -42.304 71.841 1.00 65.19 162 PRO A C 1
ATOM 1277 O O . PRO A 1 162 ? -35.489 -42.712 70.873 1.00 65.19 162 PRO A O 1
ATOM 1280 N N . ASP A 1 163 ? -35.389 -41.637 72.763 1.00 50.66 163 ASP A N 1
ATOM 1281 C CA . ASP A 1 163 ? -35.648 -41.048 74.108 1.00 50.66 163 ASP A CA 1
ATOM 1282 C C . ASP A 1 163 ? -34.740 -39.781 74.412 1.00 50.66 163 ASP A C 1
ATOM 1284 O O . ASP A 1 163 ? -34.610 -39.006 73.460 1.00 50.66 163 ASP A O 1
ATOM 1288 N N . PRO A 1 164 ? -34.157 -39.421 75.607 1.00 61.59 164 PRO A N 1
ATOM 1289 C CA . PRO A 1 164 ? -3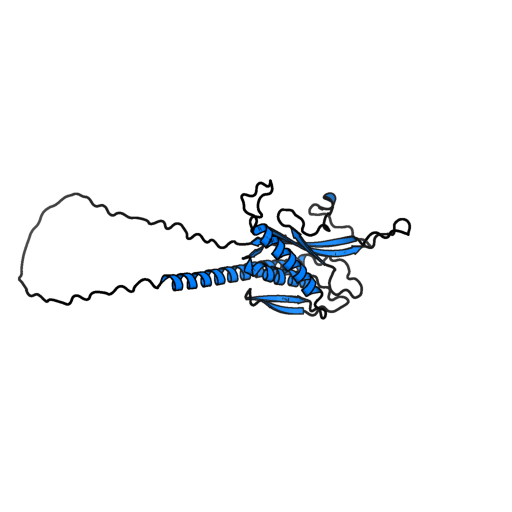3.991 -37.995 75.994 1.00 61.59 164 PRO A CA 1
ATOM 1290 C C . PRO A 1 164 ? -32.562 -37.572 76.491 1.00 61.59 164 PRO A C 1
ATOM 1292 O O . PRO A 1 164 ? -31.571 -38.212 76.162 1.00 61.59 164 PRO A O 1
ATOM 1295 N N . GLN A 1 165 ? -32.488 -36.526 77.349 1.00 37.97 165 GLN A N 1
ATOM 1296 C CA . GLN A 1 165 ? -31.315 -35.911 78.043 1.00 37.97 165 GLN A CA 1
ATOM 1297 C C . GLN A 1 165 ? -30.406 -34.979 77.185 1.00 37.97 165 GLN A C 1
ATOM 1299 O O . GLN A 1 165 ? -30.136 -35.283 76.034 1.00 37.97 165 GLN A O 1
ATOM 1304 N N . SER A 1 166 ? -29.877 -33.823 77.654 1.00 39.22 166 SER A N 1
ATOM 1305 C CA . SER A 1 166 ? -30.118 -33.023 78.884 1.00 39.22 166 SER A CA 1
ATOM 1306 C C . SER A 1 166 ? -29.646 -31.538 78.768 1.00 39.22 166 SER A C 1
ATOM 1308 O O . SER A 1 166 ? -28.659 -31.250 78.107 1.00 39.22 166 SER A O 1
ATOM 1310 N N . THR A 1 167 ? -30.323 -30.625 79.490 1.00 37.88 167 THR A N 1
ATOM 1311 C CA . THR A 1 167 ? -29.860 -29.344 80.122 1.00 37.88 167 THR A CA 1
ATOM 1312 C C . THR A 1 167 ? -28.941 -28.298 79.429 1.00 37.88 167 THR A C 1
ATOM 1314 O O . THR A 1 167 ? -27.729 -28.456 79.399 1.00 37.88 167 THR A O 1
ATOM 1317 N N . ALA A 1 168 ? -29.534 -27.112 79.185 1.00 32.97 168 ALA A N 1
ATOM 1318 C CA . ALA A 1 168 ? -29.202 -25.774 79.750 1.00 32.97 168 ALA A CA 1
ATOM 1319 C C . ALA A 1 168 ? -27.877 -24.996 79.462 1.00 32.97 168 ALA A C 1
ATOM 1321 O O . ALA A 1 168 ? -26.776 -25.520 79.549 1.00 32.97 168 ALA A O 1
ATOM 1322 N N . GLY A 1 169 ? -28.019 -23.662 79.303 1.00 32.81 169 GLY A N 1
ATOM 1323 C CA . GLY A 1 169 ? -26.957 -22.628 79.369 1.00 32.81 169 GLY A CA 1
ATOM 1324 C C . GLY A 1 169 ? -27.181 -21.482 78.351 1.00 32.81 169 GLY A C 1
ATOM 1325 O O . GLY A 1 169 ? -27.061 -21.730 77.162 1.00 32.81 169 GLY A O 1
ATOM 1326 N N . HIS A 1 170 ? -27.755 -20.309 78.669 1.00 33.84 170 HIS A N 1
ATOM 1327 C CA . HIS A 1 170 ? -27.322 -19.132 79.468 1.00 33.84 170 HIS A CA 1
ATOM 1328 C C . HIS A 1 170 ? -26.473 -18.051 78.752 1.00 33.84 170 HIS A C 1
ATOM 1330 O O . HIS A 1 170 ? -25.510 -18.349 78.061 1.00 33.84 170 HIS A O 1
ATOM 1336 N N . ALA A 1 171 ? -26.793 -16.793 79.107 1.00 32.34 171 ALA A N 1
ATOM 1337 C CA . ALA A 1 171 ? -26.034 -15.540 78.942 1.00 32.34 171 ALA A CA 1
ATOM 1338 C C . ALA A 1 171 ? -26.015 -14.834 77.565 1.00 32.34 171 ALA A C 1
ATOM 1340 O O . ALA A 1 171 ? -26.138 -15.433 76.503 1.00 32.34 171 ALA A O 1
ATOM 1341 N N . ALA A 1 172 ? -25.880 -13.504 77.630 1.00 32.34 172 ALA A N 1
ATOM 1342 C CA . ALA A 1 172 ? -25.909 -12.562 76.512 1.00 32.34 172 ALA A CA 1
ATOM 1343 C C . ALA A 1 172 ? -24.630 -11.707 76.472 1.00 32.34 172 ALA A C 1
ATOM 1345 O O . ALA A 1 172 ? -23.932 -11.581 77.479 1.00 32.34 172 ALA A O 1
ATOM 1346 N N . ALA A 1 173 ? -24.376 -11.044 75.341 1.00 34.53 173 ALA A N 1
ATOM 1347 C CA . ALA A 1 173 ? -23.423 -9.938 75.234 1.00 34.53 173 ALA A CA 1
ATOM 1348 C C . ALA A 1 173 ? -23.902 -8.919 74.184 1.00 34.53 173 ALA A C 1
ATOM 1350 O O . ALA A 1 173 ? -24.496 -9.294 73.174 1.00 34.53 173 ALA A O 1
ATOM 1351 N N . ALA A 1 174 ? -23.641 -7.632 74.424 1.00 32.44 174 ALA A N 1
ATOM 1352 C CA . ALA A 1 174 ? -23.897 -6.548 73.473 1.00 32.44 174 ALA A CA 1
ATOM 1353 C C . ALA A 1 174 ? -22.616 -6.194 72.695 1.00 32.44 174 ALA A C 1
ATOM 1355 O O . ALA A 1 174 ? -21.514 -6.367 73.215 1.00 32.44 174 ALA A O 1
ATOM 1356 N N . GLY A 1 175 ? -22.745 -5.660 71.475 1.00 29.11 175 GLY A N 1
ATOM 1357 C CA . GLY A 1 175 ? -21.590 -5.331 70.631 1.00 29.11 175 GLY A CA 1
ATOM 1358 C C . GLY A 1 175 ? -21.874 -4.277 69.559 1.00 29.11 175 GLY A C 1
ATOM 1359 O O . GLY A 1 175 ? -22.501 -4.579 68.554 1.00 29.11 175 GLY A O 1
ATOM 1360 N N . ALA A 1 176 ? -21.391 -3.057 69.814 1.00 34.34 176 ALA A N 1
ATOM 1361 C CA . ALA A 1 176 ? -21.093 -1.951 68.891 1.00 34.34 176 ALA A CA 1
ATOM 1362 C C . ALA A 1 176 ? -21.799 -1.884 67.514 1.00 34.34 176 ALA A C 1
ATOM 1364 O O . ALA A 1 176 ? -21.484 -2.622 66.582 1.00 34.34 176 ALA A O 1
ATOM 1365 N N . ALA A 1 177 ? -22.612 -0.840 67.320 1.00 36.81 177 ALA A N 1
ATOM 1366 C CA . ALA A 1 177 ? -22.960 -0.368 65.982 1.00 36.81 177 ALA A CA 1
ATOM 1367 C C . ALA A 1 177 ? -21.750 0.328 65.327 1.00 36.81 177 ALA A C 1
ATOM 1369 O O . ALA A 1 177 ? -21.271 1.345 65.828 1.00 36.81 177 ALA A O 1
ATOM 1370 N N . ALA A 1 178 ? -21.295 -0.184 64.182 1.00 34.78 178 ALA A N 1
ATOM 1371 C CA . ALA A 1 178 ? -20.322 0.478 63.315 1.00 34.78 178 ALA A CA 1
ATOM 1372 C C . ALA A 1 178 ? -21.025 0.938 62.029 1.00 34.78 178 ALA A C 1
ATOM 1374 O O . ALA A 1 178 ? -21.275 0.142 61.123 1.00 34.78 178 ALA A O 1
ATOM 1375 N N . ALA A 1 179 ? -21.377 2.223 61.955 1.00 36.59 179 ALA A N 1
ATOM 1376 C CA . ALA A 1 179 ? -21.990 2.801 60.764 1.00 36.59 179 ALA A CA 1
ATOM 1377 C C . ALA A 1 179 ? -20.950 2.897 59.635 1.00 36.59 179 ALA A C 1
ATOM 1379 O O . ALA A 1 179 ? -20.103 3.791 59.630 1.00 36.59 179 ALA A O 1
ATOM 1380 N N . ALA A 1 180 ? -21.007 1.966 58.682 1.00 36.53 180 ALA A N 1
ATOM 1381 C CA . ALA A 1 180 ? -20.148 1.980 57.506 1.00 36.53 180 ALA A CA 1
ATOM 1382 C C . ALA A 1 180 ? -20.480 3.194 56.620 1.00 36.53 180 ALA A C 1
ATOM 1384 O O . ALA A 1 180 ? -21.471 3.194 55.888 1.00 36.53 180 ALA A O 1
ATOM 1385 N N . VAL A 1 181 ? -19.643 4.232 56.687 1.00 45.22 181 VAL A N 1
ATOM 1386 C CA . VAL A 1 181 ? -19.716 5.384 55.781 1.00 45.22 181 VAL A CA 1
ATOM 1387 C C . VAL A 1 181 ? -19.408 4.899 54.365 1.00 45.22 181 VAL A C 1
ATOM 1389 O O . VAL A 1 181 ? -18.273 4.541 54.053 1.00 45.22 181 VAL A O 1
ATOM 1392 N N . ALA A 1 182 ? -20.430 4.859 53.513 1.00 50.00 182 ALA A N 1
ATOM 1393 C CA . ALA A 1 182 ? -20.274 4.460 52.122 1.00 50.00 182 ALA A CA 1
ATOM 1394 C C . ALA A 1 182 ? -19.398 5.484 51.367 1.00 50.00 182 ALA A C 1
ATOM 1396 O O . ALA A 1 182 ? -19.686 6.682 51.434 1.00 50.00 182 ALA A O 1
ATOM 1397 N N . PRO A 1 183 ? -18.354 5.056 50.630 1.00 44.75 183 PRO A N 1
ATOM 1398 C CA . PRO A 1 183 ? -17.526 5.969 49.852 1.00 44.75 183 PRO A CA 1
ATOM 1399 C C . PRO A 1 183 ? -18.338 6.570 48.697 1.00 44.75 183 PRO A C 1
ATOM 1401 O O . PRO A 1 183 ? -18.843 5.863 47.822 1.00 44.75 183 PRO A O 1
ATOM 1404 N N . SER A 1 184 ? -18.470 7.894 48.695 1.00 47.62 184 SER A N 1
ATOM 1405 C CA . SER A 1 184 ? -19.319 8.630 47.760 1.00 47.62 184 SER A CA 1
ATOM 1406 C C . SER A 1 184 ? -18.698 8.748 46.362 1.00 47.62 184 SER A C 1
ATOM 1408 O O . SER A 1 184 ? -17.882 9.631 46.107 1.00 47.62 184 SER A O 1
ATOM 1410 N N . SER A 1 185 ? -19.148 7.879 45.452 1.00 55.31 185 SER A N 1
ATOM 1411 C CA . SER A 1 185 ? -19.365 8.179 44.023 1.00 55.31 185 SER A CA 1
ATOM 1412 C C . SER A 1 185 ? -18.269 8.972 43.281 1.00 55.31 185 SER A C 1
ATOM 1414 O O . SER A 1 185 ? -18.564 9.966 42.622 1.00 55.31 185 SER A O 1
ATOM 1416 N N . SER A 1 186 ? -17.018 8.509 43.338 1.00 53.03 186 SER A N 1
ATOM 1417 C CA . SER A 1 186 ? -15.893 9.033 42.536 1.00 53.03 186 SER A CA 1
ATOM 1418 C C . SER A 1 186 ? -15.333 8.029 41.513 1.00 53.03 186 SER A C 1
ATOM 1420 O O . SER A 1 186 ? -14.366 8.322 40.817 1.00 53.03 186 SER A O 1
ATOM 1422 N N . SER A 1 187 ? -15.925 6.835 41.410 1.00 55.91 187 SER A N 1
ATOM 1423 C CA . SER A 1 187 ? -15.355 5.676 40.708 1.00 55.91 187 SER A CA 1
ATOM 1424 C C . SER A 1 187 ? -15.625 5.588 39.199 1.00 55.91 187 SER A C 1
ATOM 1426 O O . SER A 1 187 ? -15.048 4.720 38.547 1.00 55.91 187 SER A O 1
ATOM 1428 N N . SER A 1 188 ? -16.472 6.449 38.622 1.00 60.81 188 SER A N 1
ATOM 1429 C CA . SER A 1 188 ? -16.832 6.373 37.195 1.00 60.81 188 SER A CA 1
ATOM 1430 C C . SER A 1 188 ? -15.668 6.721 36.265 1.00 60.81 188 SER A C 1
ATOM 1432 O O . SER A 1 188 ? -15.311 5.915 35.412 1.00 60.81 188 SER A O 1
ATOM 1434 N N . SER A 1 189 ? -15.020 7.873 36.466 1.00 65.62 189 SER A N 1
ATOM 1435 C CA . SER A 1 189 ? -13.983 8.377 35.550 1.00 65.62 189 SER A CA 1
ATOM 1436 C C . SER A 1 189 ? -12.758 7.464 35.450 1.00 65.62 189 SER A C 1
ATOM 1438 O O . SER A 1 189 ? -12.202 7.312 34.365 1.00 65.62 189 SER A O 1
ATOM 1440 N N . ALA A 1 190 ? -12.361 6.812 36.547 1.00 71.88 190 ALA A N 1
ATOM 1441 C CA . ALA A 1 190 ? -11.284 5.822 36.541 1.00 71.88 190 ALA A CA 1
ATOM 1442 C C . ALA A 1 190 ? -11.669 4.553 35.757 1.00 71.88 190 ALA A C 1
ATOM 1444 O O . ALA A 1 190 ? -10.843 4.003 35.026 1.00 71.88 190 ALA A O 1
ATOM 1445 N N . GLY A 1 191 ? -12.927 4.111 35.867 1.00 78.56 191 GLY A N 1
ATOM 1446 C CA . GLY A 1 191 ? -13.453 2.993 35.084 1.00 78.56 191 GLY A CA 1
ATOM 1447 C C . GLY A 1 191 ? -13.498 3.308 33.589 1.00 78.56 191 GLY A C 1
ATOM 1448 O O . GLY A 1 191 ? -13.021 2.513 32.783 1.00 78.56 191 GLY A O 1
ATOM 1449 N N . ASP A 1 192 ? -14.004 4.482 33.216 1.00 80.25 192 ASP A N 1
ATOM 1450 C CA . ASP A 1 192 ? -14.113 4.889 31.812 1.00 80.25 192 ASP A CA 1
ATOM 1451 C C . ASP A 1 192 ? -12.732 5.124 31.171 1.00 80.25 192 ASP A C 1
ATOM 1453 O O . ASP A 1 192 ? -12.483 4.647 30.065 1.00 80.25 192 ASP A O 1
ATOM 1457 N N . ALA A 1 193 ? -11.791 5.755 31.885 1.00 83.62 193 ALA A N 1
ATOM 1458 C CA . ALA A 1 193 ? -10.414 5.936 31.412 1.00 83.62 193 ALA A CA 1
ATOM 1459 C C . ALA A 1 193 ? -9.675 4.602 31.192 1.00 83.62 193 ALA A C 1
ATOM 1461 O O . ALA A 1 193 ? -8.942 4.460 30.215 1.00 83.62 193 ALA A O 1
ATOM 1462 N N . THR A 1 194 ? -9.893 3.611 32.065 1.00 87.50 194 THR A N 1
ATOM 1463 C CA . THR A 1 194 ? -9.303 2.268 31.908 1.00 87.50 194 THR A CA 1
ATOM 1464 C C . THR A 1 194 ? -9.829 1.583 30.646 1.00 87.50 194 THR A C 1
ATOM 1466 O O . THR A 1 194 ? -9.055 1.032 29.870 1.00 87.50 194 THR A O 1
ATOM 1469 N N . ARG A 1 195 ? -11.139 1.679 30.395 1.00 85.69 195 ARG A N 1
ATOM 1470 C CA . ARG A 1 195 ? -11.801 1.011 29.263 1.00 85.69 195 ARG A CA 1
ATOM 1471 C C . ARG A 1 195 ? -11.425 1.630 27.918 1.00 85.69 195 ARG A C 1
ATOM 1473 O O . ARG A 1 195 ? -11.197 0.897 26.965 1.00 85.69 195 ARG A O 1
ATOM 1480 N N . LEU A 1 196 ? -11.267 2.955 27.856 1.00 86.38 196 LEU A N 1
ATOM 1481 C CA . LEU A 1 196 ? -10.751 3.636 26.662 1.00 86.38 196 LEU A CA 1
ATOM 1482 C C . LEU A 1 196 ? -9.333 3.163 26.293 1.00 86.38 196 LEU A C 1
ATOM 1484 O O . LEU A 1 196 ? -9.039 2.980 25.113 1.00 86.38 196 LEU A O 1
ATOM 1488 N N . LEU A 1 197 ? -8.475 2.915 27.290 1.00 88.50 197 LEU A N 1
ATOM 1489 C CA . LEU A 1 197 ? -7.135 2.362 27.076 1.00 88.50 197 LEU A CA 1
ATOM 1490 C C . LEU A 1 197 ? -7.183 0.887 26.633 1.00 88.50 197 LEU A C 1
ATOM 1492 O O . LEU A 1 197 ? -6.427 0.489 25.748 1.00 88.50 197 LEU A O 1
ATOM 1496 N N . GLU A 1 198 ? -8.077 0.078 27.208 1.00 89.94 198 GLU A N 1
ATOM 1497 C CA . GLU A 1 198 ? -8.309 -1.310 26.776 1.00 89.94 198 GLU A CA 1
ATOM 1498 C C . GLU A 1 198 ? -8.801 -1.385 25.318 1.00 89.94 198 GLU A C 1
ATOM 1500 O O . GLU A 1 198 ? -8.293 -2.205 24.546 1.00 89.94 198 GLU A O 1
ATOM 1505 N N . ASP A 1 199 ? -9.723 -0.502 24.920 1.00 88.69 199 ASP A N 1
ATOM 1506 C CA . ASP A 1 199 ? -10.233 -0.388 23.548 1.00 88.69 199 ASP A CA 1
ATOM 1507 C C . ASP A 1 199 ? -9.139 0.066 22.561 1.00 88.69 199 ASP A C 1
ATOM 1509 O O . ASP A 1 199 ? -9.024 -0.496 21.468 1.00 88.69 199 ASP A O 1
ATOM 1513 N N . GLU A 1 200 ? -8.291 1.036 22.929 1.00 89.25 200 GLU A N 1
ATOM 1514 C CA . GLU A 1 200 ? -7.156 1.465 22.095 1.00 89.25 200 GLU A CA 1
ATOM 1515 C C . GLU A 1 200 ? -6.134 0.335 21.899 1.00 89.25 200 GLU A C 1
ATOM 1517 O O . GLU A 1 200 ? -5.730 0.040 20.769 1.00 89.25 200 GLU A O 1
ATOM 1522 N N . LEU A 1 201 ? -5.764 -0.364 22.977 1.00 91.75 201 LEU A N 1
ATOM 1523 C CA . LEU A 1 201 ? -4.859 -1.516 22.914 1.00 91.75 201 LEU A CA 1
ATOM 1524 C C . LEU A 1 201 ? -5.454 -2.675 22.098 1.00 91.75 201 LEU A C 1
ATOM 1526 O O . LEU A 1 201 ? -4.718 -3.360 21.380 1.00 91.75 201 LEU A O 1
ATOM 1530 N N . ALA A 1 202 ? -6.774 -2.882 22.152 1.00 92.31 202 ALA A N 1
ATOM 1531 C CA . ALA A 1 202 ? -7.464 -3.851 21.306 1.00 92.31 202 ALA A CA 1
ATOM 1532 C C . ALA A 1 202 ? -7.404 -3.455 19.821 1.00 92.31 202 ALA A C 1
ATOM 1534 O O . ALA A 1 202 ? -6.942 -4.255 19.005 1.00 92.31 202 ALA A O 1
ATOM 1535 N N . MET A 1 203 ? -7.771 -2.216 19.470 1.00 93.06 203 MET A N 1
ATOM 1536 C CA . MET A 1 203 ? -7.704 -1.712 18.088 1.00 93.06 203 MET A CA 1
ATOM 1537 C C . MET A 1 203 ? -6.287 -1.795 17.502 1.00 93.06 203 MET A C 1
ATOM 1539 O O . MET A 1 203 ? -6.123 -2.178 16.339 1.00 93.06 203 MET A O 1
ATOM 1543 N N . ARG A 1 204 ? -5.264 -1.504 18.313 1.00 95.38 204 ARG A N 1
ATOM 1544 C CA . ARG A 1 204 ? -3.846 -1.566 17.931 1.00 95.38 204 ARG A CA 1
ATOM 1545 C C . ARG A 1 204 ? -3.363 -2.998 17.694 1.00 95.38 204 ARG A C 1
ATOM 1547 O O . ARG A 1 204 ? -2.725 -3.270 16.676 1.00 95.38 204 ARG A O 1
ATOM 1554 N N . ARG A 1 205 ? -3.725 -3.938 18.575 1.00 95.69 205 ARG A N 1
ATOM 1555 C CA . ARG A 1 205 ? -3.431 -5.379 18.430 1.00 95.69 205 ARG A CA 1
ATOM 1556 C C . ARG A 1 205 ? -4.113 -5.994 17.205 1.00 95.69 205 ARG A C 1
ATOM 1558 O O . ARG A 1 205 ? -3.506 -6.813 16.506 1.00 95.69 205 ARG A O 1
ATOM 1565 N N . ASP A 1 206 ? -5.351 -5.601 16.934 1.00 96.31 206 ASP A N 1
ATOM 1566 C CA . ASP A 1 206 ? -6.106 -6.079 15.776 1.00 96.31 206 ASP A CA 1
ATOM 1567 C C . ASP A 1 206 ? -5.488 -5.533 14.478 1.00 96.31 206 ASP A C 1
ATOM 1569 O O . ASP A 1 206 ? -5.230 -6.300 13.549 1.00 96.31 206 ASP A O 1
ATOM 1573 N N . ALA A 1 207 ? -5.125 -4.243 14.449 1.00 97.38 207 ALA A N 1
ATOM 1574 C CA . ALA A 1 207 ? -4.420 -3.618 13.329 1.00 97.38 207 ALA A CA 1
ATOM 1575 C C . ALA A 1 207 ? -3.039 -4.248 13.061 1.00 97.38 207 ALA A C 1
ATOM 1577 O O . ALA A 1 207 ? -2.731 -4.554 11.906 1.00 97.38 207 ALA A O 1
ATOM 1578 N N . HIS A 1 208 ? -2.235 -4.514 14.101 1.00 98.06 208 HIS A N 1
ATOM 1579 C CA . HIS A 1 208 ? -0.990 -5.293 13.995 1.00 98.06 208 HIS A CA 1
ATOM 1580 C C . HIS A 1 208 ? -1.244 -6.638 13.297 1.00 98.06 208 HIS A C 1
ATOM 1582 O O . HIS A 1 208 ? -0.570 -6.994 12.327 1.00 98.06 208 HIS A O 1
ATOM 1588 N N . THR A 1 209 ? -2.234 -7.386 13.789 1.00 98.19 209 THR A N 1
ATOM 1589 C CA . THR A 1 209 ? -2.525 -8.755 13.345 1.00 98.19 209 THR A CA 1
ATOM 1590 C C . THR A 1 209 ? -2.977 -8.779 11.887 1.00 98.19 209 THR A C 1
ATOM 1592 O O . THR A 1 209 ? -2.481 -9.583 11.093 1.00 98.19 209 THR A O 1
ATOM 1595 N N . GLU A 1 210 ? -3.856 -7.855 11.508 1.00 98.19 210 GLU A N 1
ATOM 1596 C CA . GLU A 1 210 ? -4.364 -7.714 10.147 1.00 98.19 210 GLU A CA 1
ATOM 1597 C C . GLU A 1 210 ? -3.281 -7.256 9.165 1.00 98.19 210 GLU A C 1
ATOM 1599 O O . GLU A 1 210 ? -3.086 -7.897 8.130 1.00 98.19 210 GLU A O 1
ATOM 1604 N N . VAL A 1 211 ? -2.496 -6.225 9.494 1.00 98.44 211 VAL A N 1
ATOM 1605 C CA . VAL A 1 211 ? -1.400 -5.762 8.623 1.00 98.44 211 VAL A CA 1
ATOM 1606 C C . VAL A 1 211 ? -0.335 -6.844 8.462 1.00 98.44 211 VAL A C 1
ATOM 1608 O O . VAL A 1 211 ? 0.081 -7.121 7.336 1.00 98.44 211 VAL A O 1
ATOM 1611 N N . ARG A 1 212 ? 0.044 -7.543 9.541 1.00 98.38 212 ARG A N 1
ATOM 1612 C CA . ARG A 1 212 ? 0.962 -8.694 9.489 1.00 98.38 212 ARG A CA 1
ATOM 1613 C C . ARG A 1 212 ? 0.437 -9.805 8.573 1.00 98.38 212 ARG A C 1
ATOM 1615 O O . ARG A 1 212 ? 1.197 -10.345 7.768 1.00 98.38 212 ARG A O 1
ATOM 1622 N N . ARG A 1 213 ? -0.856 -10.132 8.657 1.00 98.06 213 ARG A N 1
ATOM 1623 C CA . ARG A 1 213 ? -1.513 -11.152 7.819 1.00 98.06 213 ARG A CA 1
ATOM 1624 C C . ARG A 1 213 ? -1.496 -10.774 6.334 1.00 98.06 213 ARG A C 1
ATOM 1626 O O . ARG A 1 213 ? -1.204 -11.625 5.492 1.00 98.06 213 ARG A O 1
ATOM 1633 N N . VAL A 1 214 ? -1.754 -9.506 6.005 1.00 98.00 214 VAL A N 1
ATOM 1634 C CA . VAL A 1 214 ? -1.701 -9.000 4.621 1.00 98.00 214 VAL A CA 1
ATOM 1635 C C . VAL A 1 214 ? -0.250 -8.927 4.104 1.00 98.00 214 VAL A C 1
ATOM 1637 O O . VAL A 1 214 ? 0.005 -9.330 2.968 1.00 98.00 214 VAL A O 1
ATOM 1640 N N . LEU A 1 215 ? 0.722 -8.513 4.930 1.00 97.25 215 LEU A N 1
ATOM 1641 C CA . LEU A 1 215 ? 2.157 -8.507 4.587 1.00 97.25 215 LEU A CA 1
ATOM 1642 C C . LEU A 1 215 ? 2.683 -9.906 4.238 1.00 97.25 215 LEU A C 1
ATOM 1644 O O . LEU A 1 215 ? 3.347 -10.078 3.215 1.00 97.25 215 LEU A O 1
ATOM 1648 N N . LEU A 1 216 ? 2.352 -10.921 5.043 1.00 96.25 216 LEU A N 1
ATOM 1649 C CA . LEU A 1 216 ? 2.748 -12.307 4.771 1.00 96.25 216 LEU A CA 1
ATOM 1650 C C . LEU A 1 216 ? 2.145 -12.821 3.454 1.00 96.25 216 LEU A C 1
ATOM 1652 O O . LEU A 1 216 ? 2.859 -13.433 2.658 1.00 96.25 216 LEU A O 1
ATOM 1656 N N . TYR A 1 217 ? 0.875 -12.501 3.167 1.00 96.00 217 TYR A N 1
ATOM 1657 C CA . TYR A 1 217 ? 0.259 -12.807 1.870 1.00 96.00 217 TYR A CA 1
ATOM 1658 C C . TYR A 1 217 ? 1.013 -12.148 0.702 1.00 96.00 217 TYR A C 1
ATOM 1660 O O . TYR A 1 217 ? 1.243 -12.797 -0.321 1.00 96.00 217 TYR A O 1
ATOM 1668 N N . ILE A 1 218 ? 1.421 -10.880 0.836 1.00 93.75 218 ILE A N 1
ATOM 1669 C CA . ILE A 1 218 ? 2.199 -10.172 -0.194 1.00 93.75 218 ILE A CA 1
ATOM 1670 C C . ILE A 1 218 ? 3.513 -10.913 -0.465 1.00 93.75 218 ILE A C 1
ATOM 1672 O O . ILE A 1 218 ? 3.751 -11.308 -1.606 1.00 93.75 218 ILE A O 1
ATOM 1676 N N . ILE A 1 219 ? 4.322 -11.173 0.566 1.00 92.12 219 ILE A N 1
ATOM 1677 C CA . ILE A 1 219 ? 5.637 -11.832 0.448 1.00 92.12 219 ILE A CA 1
ATOM 1678 C C . ILE A 1 219 ? 5.516 -13.215 -0.219 1.00 92.12 219 ILE A C 1
ATOM 1680 O O . ILE A 1 219 ? 6.293 -13.562 -1.116 1.00 92.12 219 ILE A O 1
ATOM 1684 N N . GLU A 1 220 ? 4.501 -13.991 0.165 1.00 92.06 220 GLU A N 1
ATOM 1685 C CA . GLU A 1 220 ? 4.229 -15.314 -0.402 1.00 92.06 220 GLU A CA 1
ATOM 1686 C C . GLU A 1 220 ? 3.816 -15.239 -1.888 1.00 92.06 220 GLU A C 1
ATOM 1688 O O . GLU A 1 220 ? 4.279 -16.028 -2.715 1.00 92.06 220 GLU A O 1
ATOM 1693 N N . ASN A 1 221 ? 2.975 -14.271 -2.267 1.00 91.12 221 ASN A N 1
ATOM 1694 C CA . ASN A 1 221 ? 2.381 -14.192 -3.611 1.00 91.12 221 ASN A CA 1
ATOM 1695 C C . ASN A 1 221 ? 3.200 -13.350 -4.606 1.00 91.12 221 ASN A C 1
ATOM 1697 O O . ASN A 1 221 ? 3.005 -13.469 -5.818 1.00 91.12 221 ASN A O 1
ATOM 1701 N N . VAL A 1 222 ? 4.153 -12.549 -4.125 1.00 87.06 222 VAL A N 1
ATOM 1702 C CA . VAL A 1 222 ? 5.199 -11.893 -4.930 1.00 87.06 222 VAL A CA 1
ATOM 1703 C C . VAL A 1 222 ? 6.039 -12.941 -5.656 1.00 87.06 222 VAL A C 1
ATOM 1705 O O . VAL A 1 222 ? 6.277 -12.818 -6.862 1.00 87.06 222 VAL A O 1
ATOM 1708 N N . ASN A 1 223 ? 6.445 -13.995 -4.942 1.00 77.88 223 ASN A N 1
ATOM 1709 C CA . ASN A 1 223 ? 7.325 -15.036 -5.470 1.00 77.88 223 ASN A CA 1
ATOM 1710 C C . ASN A 1 223 ? 6.645 -15.946 -6.506 1.00 77.88 223 ASN A C 1
ATOM 1712 O O . ASN A 1 223 ? 7.302 -16.387 -7.442 1.00 77.88 223 ASN A O 1
ATOM 1716 N N . LYS A 1 224 ? 5.323 -16.143 -6.418 1.00 82.12 224 LYS A N 1
ATOM 1717 C CA . LYS A 1 224 ? 4.525 -16.996 -7.328 1.00 82.12 224 LYS A CA 1
ATOM 1718 C C . LYS A 1 224 ? 4.287 -16.412 -8.737 1.00 82.12 224 LYS A C 1
ATOM 1720 O O . LYS A 1 224 ? 3.457 -16.932 -9.475 1.00 82.12 224 LYS A O 1
ATOM 1725 N N . LYS A 1 225 ? 4.932 -15.294 -9.093 1.00 70.00 225 LYS A N 1
ATOM 1726 C CA . LYS A 1 225 ? 4.677 -14.535 -10.338 1.00 70.00 225 LYS A CA 1
ATOM 1727 C C . LYS A 1 225 ? 5.954 -14.033 -11.035 1.00 70.00 225 LYS A C 1
ATOM 1729 O O . LYS A 1 225 ? 5.902 -13.051 -11.772 1.00 70.00 225 LYS A O 1
ATOM 1734 N N . ARG A 1 226 ? 7.118 -14.625 -10.752 1.00 68.69 226 ARG A N 1
ATOM 1735 C CA . ARG A 1 226 ? 8.415 -14.098 -11.229 1.00 68.69 226 ARG A CA 1
ATOM 1736 C C . ARG A 1 226 ? 8.616 -14.295 -12.740 1.00 68.69 226 ARG A C 1
ATOM 1738 O O . ARG A 1 226 ? 9.270 -13.472 -13.369 1.00 68.69 226 ARG A O 1
ATOM 1745 N N . ASP A 1 227 ? 7.975 -15.302 -13.330 1.00 63.59 227 ASP A N 1
ATOM 1746 C CA . ASP A 1 227 ? 8.223 -15.786 -14.703 1.00 63.59 227 ASP A CA 1
ATOM 1747 C C . ASP A 1 227 ? 7.621 -14.911 -15.825 1.00 63.59 227 ASP A C 1
ATOM 1749 O O . ASP A 1 227 ? 7.789 -15.191 -17.016 1.00 63.59 227 ASP A O 1
ATOM 1753 N N . HIS A 1 228 ? 6.874 -13.863 -15.462 1.00 73.94 228 HIS A N 1
ATOM 1754 C CA . HIS A 1 228 ? 6.134 -12.991 -16.389 1.00 73.94 228 HIS A CA 1
ATOM 1755 C C . HIS A 1 228 ? 6.403 -11.491 -16.155 1.00 73.94 228 HIS A C 1
ATOM 1757 O O . HIS A 1 228 ? 5.627 -10.638 -16.586 1.00 73.94 228 HIS A O 1
ATOM 1763 N N . LEU A 1 229 ? 7.495 -11.157 -15.463 1.00 84.94 229 LEU A N 1
ATOM 1764 C CA . LEU A 1 229 ? 7.926 -9.776 -15.250 1.00 84.94 229 LEU A CA 1
ATOM 1765 C C . LEU A 1 229 ? 8.594 -9.209 -16.527 1.00 84.94 229 LEU A C 1
ATOM 1767 O O . LEU A 1 229 ? 9.432 -9.897 -17.112 1.00 84.94 229 LEU A O 1
ATOM 1771 N N . PRO A 1 230 ? 8.263 -7.981 -16.985 1.00 86.75 230 PRO A N 1
ATOM 1772 C CA . PRO A 1 230 ? 8.929 -7.367 -18.138 1.00 86.75 230 PRO A CA 1
ATOM 1773 C C . PRO A 1 230 ? 10.421 -7.124 -17.877 1.00 86.75 230 PRO A C 1
ATOM 1775 O O . PRO A 1 230 ? 10.788 -6.878 -16.724 1.00 86.75 230 PRO A O 1
ATOM 1778 N N . PRO A 1 231 ? 11.283 -7.104 -18.911 1.00 84.88 231 PRO A N 1
ATOM 1779 C CA . PRO A 1 231 ? 12.682 -6.746 -18.724 1.00 84.88 231 PRO A CA 1
ATOM 1780 C C . PRO A 1 231 ? 12.805 -5.347 -18.083 1.00 84.88 231 PRO A C 1
ATOM 1782 O O . PRO A 1 231 ? 12.045 -4.439 -18.449 1.00 84.88 231 PRO A O 1
ATOM 1785 N N . PRO A 1 232 ? 13.740 -5.153 -17.134 1.00 79.19 232 PRO A N 1
ATOM 1786 C CA . PRO A 1 232 ? 14.154 -3.830 -16.681 1.00 79.19 232 PRO A CA 1
ATOM 1787 C C . PRO A 1 232 ? 14.530 -2.930 -17.860 1.00 79.19 232 PRO A C 1
ATOM 1789 O O . PRO A 1 232 ? 14.979 -3.406 -18.902 1.00 79.19 232 PRO A O 1
ATOM 1792 N N . ARG A 1 233 ? 14.377 -1.618 -17.680 1.00 76.94 233 ARG A N 1
ATOM 1793 C CA . ARG A 1 233 ? 15.038 -0.638 -18.548 1.00 76.94 233 ARG A CA 1
ATOM 1794 C C . ARG A 1 233 ? 16.397 -0.288 -17.967 1.00 76.94 233 ARG A C 1
ATOM 1796 O O . ARG A 1 233 ? 16.578 -0.360 -16.748 1.00 76.94 233 ARG A O 1
ATOM 1803 N N . ASP A 1 234 ? 17.307 0.145 -18.830 1.00 74.44 234 ASP A N 1
ATOM 1804 C CA . ASP A 1 234 ? 18.614 0.645 -18.421 1.00 74.44 234 ASP A CA 1
ATOM 1805 C C . ASP A 1 234 ? 18.471 1.662 -17.283 1.00 74.44 234 ASP A C 1
ATOM 1807 O O . ASP A 1 234 ? 17.586 2.520 -17.296 1.00 74.44 234 ASP A O 1
ATOM 1811 N N . GLN A 1 235 ? 19.334 1.534 -16.274 1.00 75.19 235 GLN A N 1
ATOM 1812 C CA . GLN A 1 235 ? 19.382 2.388 -15.078 1.00 75.19 235 GLN A CA 1
ATOM 1813 C C . GLN A 1 235 ? 18.133 2.342 -14.160 1.00 75.19 235 GLN A C 1
ATOM 1815 O O . GLN A 1 235 ? 18.143 2.970 -13.100 1.00 75.19 235 GLN A O 1
ATOM 1820 N N . GLN A 1 236 ? 17.084 1.567 -14.467 1.00 78.69 236 GLN A N 1
ATOM 1821 C CA . GLN A 1 236 ? 15.875 1.500 -13.635 1.00 78.69 236 GLN A CA 1
ATOM 1822 C C . GLN A 1 236 ? 16.020 0.512 -12.458 1.00 78.69 236 GLN A C 1
ATOM 1824 O O . GLN A 1 236 ? 16.135 -0.696 -12.659 1.00 78.69 236 GLN A O 1
ATOM 1829 N N . SER A 1 237 ? 15.960 1.026 -11.222 1.00 83.62 237 SER A N 1
ATOM 1830 C CA . SER A 1 237 ? 16.025 0.248 -9.967 1.00 83.62 237 SER A CA 1
ATOM 1831 C C . SER A 1 237 ? 14.668 -0.241 -9.445 1.00 83.62 237 SER A C 1
ATOM 1833 O O . SER A 1 237 ? 14.613 -1.117 -8.589 1.00 83.62 237 SER A O 1
ATOM 1835 N N . ILE A 1 238 ? 13.551 0.327 -9.905 1.00 88.62 238 ILE A N 1
ATOM 1836 C CA 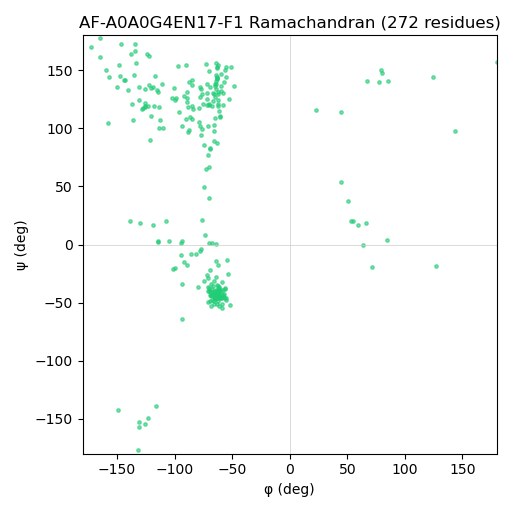. ILE A 1 238 ? 12.182 -0.030 -9.492 1.00 88.62 238 ILE A CA 1
ATOM 1837 C C . ILE A 1 238 ? 11.262 0.232 -10.682 1.00 88.62 238 ILE A C 1
ATOM 1839 O O . ILE A 1 238 ? 11.382 1.286 -11.307 1.00 88.62 238 ILE A O 1
ATOM 1843 N N . TYR A 1 239 ? 10.342 -0.683 -11.004 1.00 90.06 239 TYR A N 1
ATOM 1844 C CA . TYR A 1 239 ? 9.332 -0.441 -12.042 1.00 90.06 239 TYR A CA 1
ATOM 1845 C C . TYR A 1 239 ? 8.505 0.822 -11.766 1.00 90.06 239 TYR A C 1
ATOM 1847 O O . TYR A 1 239 ? 8.226 1.165 -10.618 1.00 90.06 239 TYR A O 1
ATOM 1855 N N . TRP A 1 240 ? 8.031 1.467 -12.834 1.00 91.75 240 TRP A N 1
ATOM 1856 C CA . TRP A 1 240 ? 7.050 2.542 -12.717 1.00 91.75 240 TRP A CA 1
ATOM 1857 C C . TRP A 1 240 ? 5.780 2.012 -12.049 1.00 91.75 240 TRP A C 1
ATOM 1859 O O . TRP A 1 240 ? 5.264 0.965 -12.450 1.00 91.75 240 TRP A O 1
ATOM 1869 N N . PHE A 1 241 ? 5.270 2.730 -11.050 1.00 94.75 241 PHE A N 1
ATOM 1870 C CA . PHE A 1 241 ? 4.053 2.350 -10.344 1.00 94.75 241 PHE A CA 1
ATOM 1871 C C . PHE A 1 241 ? 3.092 3.525 -10.172 1.00 94.75 241 PHE A C 1
ATOM 1873 O O . PHE A 1 241 ? 3.482 4.691 -10.194 1.00 94.75 241 PHE A O 1
ATOM 1880 N N . GLU A 1 242 ? 1.813 3.208 -10.003 1.00 95.44 242 GLU A N 1
ATOM 1881 C CA . GLU A 1 242 ? 0.776 4.157 -9.610 1.00 95.44 242 GLU A CA 1
ATOM 1882 C C . GLU A 1 242 ? -0.036 3.570 -8.456 1.00 95.44 242 GLU A C 1
ATOM 1884 O O . GLU A 1 242 ? -0.435 2.405 -8.503 1.00 95.44 242 GLU A O 1
ATOM 1889 N N . VAL A 1 243 ? -0.298 4.396 -7.441 1.00 96.00 243 VAL A N 1
ATOM 1890 C CA . VAL A 1 243 ? -1.263 4.103 -6.379 1.00 96.00 243 VAL A CA 1
ATOM 1891 C C . VAL A 1 243 ? -2.567 4.830 -6.701 1.00 96.00 243 VAL A C 1
ATOM 1893 O O . VAL A 1 243 ? -2.575 6.051 -6.876 1.00 96.00 243 VAL A O 1
ATOM 1896 N N . SER A 1 244 ? -3.663 4.083 -6.771 1.00 93.81 244 SER A N 1
ATOM 1897 C CA . SER A 1 244 ? -5.023 4.581 -6.982 1.00 93.81 244 SER A CA 1
ATOM 1898 C C . SER A 1 244 ? -5.990 3.901 -6.012 1.00 93.81 244 SER A C 1
ATOM 1900 O O . SER A 1 244 ? -5.637 2.937 -5.335 1.00 93.81 244 SER A O 1
ATOM 1902 N N . TYR A 1 245 ? -7.204 4.422 -5.885 1.00 92.44 245 TYR A N 1
ATOM 1903 C CA . TYR A 1 245 ? -8.194 3.918 -4.937 1.00 92.44 245 TYR A CA 1
ATOM 1904 C C . TYR A 1 245 ? -9.608 4.098 -5.478 1.00 92.44 245 TYR A C 1
ATOM 1906 O O . TYR A 1 245 ? -9.872 4.984 -6.292 1.00 92.44 245 TYR A O 1
ATOM 1914 N N . ASP A 1 246 ? -10.499 3.244 -4.999 1.00 89.44 246 ASP A N 1
ATOM 1915 C CA . ASP A 1 246 ? -11.912 3.186 -5.343 1.00 89.44 246 ASP A CA 1
ATOM 1916 C C . ASP A 1 246 ? -12.724 3.258 -4.046 1.00 89.44 246 ASP A C 1
ATOM 1918 O O . ASP A 1 246 ? -12.534 2.452 -3.127 1.00 89.44 246 ASP A O 1
ATOM 1922 N N . ILE A 1 247 ? -13.595 4.263 -3.963 1.00 83.94 247 ILE A N 1
ATOM 1923 C CA . ILE A 1 247 ? -14.523 4.475 -2.855 1.00 83.94 247 ILE A CA 1
ATOM 1924 C C . ILE A 1 247 ? -15.919 4.565 -3.485 1.00 83.94 247 ILE A C 1
ATOM 1926 O O . ILE A 1 247 ? -16.165 5.426 -4.323 1.00 83.94 247 ILE A O 1
ATOM 1930 N N . ARG A 1 248 ? -16.835 3.659 -3.113 1.00 70.19 248 ARG A N 1
ATOM 1931 C CA . ARG A 1 248 ? -18.210 3.555 -3.666 1.00 70.19 248 ARG A CA 1
ATOM 1932 C C . ARG A 1 248 ? -18.312 3.302 -5.191 1.00 70.19 248 ARG A C 1
ATOM 1934 O O . ARG A 1 248 ? -19.382 3.511 -5.754 1.00 70.19 248 ARG A O 1
ATOM 1941 N N . GLY A 1 249 ? -17.254 2.855 -5.873 1.00 60.84 249 GLY A N 1
ATOM 1942 C CA . GLY A 1 249 ? -17.208 2.778 -7.342 1.00 60.84 249 GLY A CA 1
ATOM 1943 C C . GLY A 1 249 ? -16.803 4.096 -8.013 1.00 60.84 249 GLY A C 1
ATOM 1944 O O . GLY A 1 249 ? -16.797 4.187 -9.240 1.00 60.84 249 GLY A O 1
ATOM 1945 N N . GLN A 1 250 ? -16.469 5.125 -7.229 1.00 55.31 250 GLN A N 1
ATOM 1946 C CA . GLN A 1 250 ? -15.904 6.376 -7.716 1.00 55.31 250 GLN A CA 1
ATOM 1947 C C . GLN A 1 250 ? -14.377 6.223 -7.778 1.00 55.31 250 GLN A C 1
ATOM 1949 O O . GLN A 1 250 ? -13.683 6.334 -6.765 1.00 55.31 250 GLN A O 1
ATOM 1954 N N . ASP A 1 251 ? -13.853 5.932 -8.973 1.00 53.47 251 ASP A N 1
ATOM 1955 C CA . ASP A 1 251 ? -12.410 5.818 -9.215 1.00 53.47 251 ASP A CA 1
ATOM 1956 C C . ASP A 1 251 ? -11.702 7.148 -8.893 1.00 53.47 251 ASP A C 1
ATOM 1958 O O . ASP A 1 251 ? -11.799 8.128 -9.633 1.00 53.47 251 ASP A O 1
ATOM 1962 N N . GLY A 1 252 ? -10.912 7.170 -7.816 1.00 51.03 252 GLY A N 1
ATOM 1963 C CA . GLY A 1 252 ? -10.105 8.323 -7.394 1.00 51.03 252 GLY A CA 1
ATOM 1964 C C . GLY A 1 252 ? -8.909 8.631 -8.307 1.00 51.03 252 GLY A C 1
ATOM 1965 O O . GLY A 1 252 ? -8.142 9.554 -8.037 1.00 51.03 252 GLY A O 1
ATOM 1966 N N . SER A 1 253 ? -8.732 7.864 -9.386 1.00 48.41 253 SER A N 1
ATOM 1967 C CA . SER A 1 253 ? -7.807 8.154 -10.482 1.00 48.41 253 SER A CA 1
ATOM 1968 C C . SER A 1 253 ? -8.499 7.880 -11.818 1.00 48.41 253 SER A C 1
ATOM 1970 O O . SER A 1 253 ? -8.652 6.730 -12.228 1.00 48.41 253 SER A O 1
ATOM 1972 N N . ALA A 1 254 ? -8.850 8.949 -12.540 1.00 45.94 254 ALA A N 1
ATOM 1973 C CA . ALA A 1 254 ? -9.455 8.891 -13.877 1.00 45.94 254 ALA A CA 1
ATOM 1974 C C . ALA A 1 254 ? -8.539 8.271 -14.963 1.00 45.94 254 ALA A C 1
ATOM 1976 O O . ALA A 1 254 ? -8.924 8.166 -16.125 1.00 45.94 254 ALA A O 1
ATOM 1977 N N . ALA A 1 255 ? -7.321 7.846 -14.606 1.00 44.19 255 ALA A N 1
ATOM 1978 C CA . ALA A 1 255 ? -6.362 7.211 -15.509 1.00 44.19 255 ALA A CA 1
ATOM 1979 C C . ALA A 1 255 ? -6.661 5.725 -15.815 1.00 44.19 255 ALA A C 1
ATOM 1981 O O . ALA A 1 255 ? -5.960 5.125 -16.629 1.00 44.19 255 ALA A O 1
ATOM 1982 N N . TRP A 1 256 ? -7.667 5.120 -15.169 1.00 47.12 256 TRP A N 1
ATOM 1983 C CA . TRP A 1 256 ? -7.865 3.661 -15.128 1.00 47.12 256 TRP A CA 1
ATOM 1984 C C . TRP A 1 256 ? -9.027 3.113 -15.964 1.00 47.12 256 TRP A C 1
ATOM 1986 O O . TRP A 1 256 ? -9.440 1.968 -15.771 1.00 47.12 256 TRP A O 1
ATOM 1996 N N . HIS A 1 257 ? -9.509 3.870 -16.953 1.00 41.38 257 HIS A N 1
ATOM 1997 C CA . HIS A 1 257 ? -10.457 3.376 -17.957 1.00 41.38 257 HIS A CA 1
ATOM 1998 C C . HIS A 1 257 ? -9.808 2.377 -18.938 1.00 41.38 257 HIS A C 1
ATOM 2000 O O . HIS A 1 257 ? -9.702 2.622 -20.139 1.00 41.38 257 HIS A O 1
ATOM 2006 N N . LEU A 1 258 ? -9.409 1.209 -18.426 1.00 44.88 258 LEU A N 1
ATOM 2007 C CA . LEU A 1 258 ? -9.248 -0.004 -19.221 1.00 44.88 258 LEU A CA 1
ATOM 2008 C C . LEU A 1 258 ? -10.628 -0.365 -19.797 1.00 44.88 258 LEU A C 1
ATOM 2010 O O . LEU A 1 258 ? -11.546 -0.628 -19.013 1.00 44.88 258 LEU A O 1
ATOM 2014 N N . PRO A 1 259 ? -10.811 -0.409 -21.131 1.00 32.09 259 PRO A N 1
ATOM 2015 C CA . PRO A 1 259 ? -12.068 -0.851 -21.721 1.00 32.09 259 PRO A CA 1
ATOM 2016 C C . PRO A 1 259 ? -12.438 -2.248 -21.218 1.00 32.09 259 PRO A C 1
ATOM 2018 O O . PRO A 1 259 ? -11.562 -3.101 -21.066 1.00 32.09 259 PRO A O 1
ATOM 2021 N N . SER A 1 260 ? -13.730 -2.522 -21.016 1.00 37.78 260 SER A N 1
ATOM 2022 C CA . SER A 1 260 ? -14.211 -3.800 -20.458 1.00 37.78 260 SER A CA 1
ATOM 2023 C C . SER A 1 260 ? -13.705 -5.041 -21.212 1.00 37.78 260 SER A C 1
ATOM 2025 O O . SER A 1 260 ? -13.554 -6.100 -20.611 1.00 37.78 260 SER A O 1
ATOM 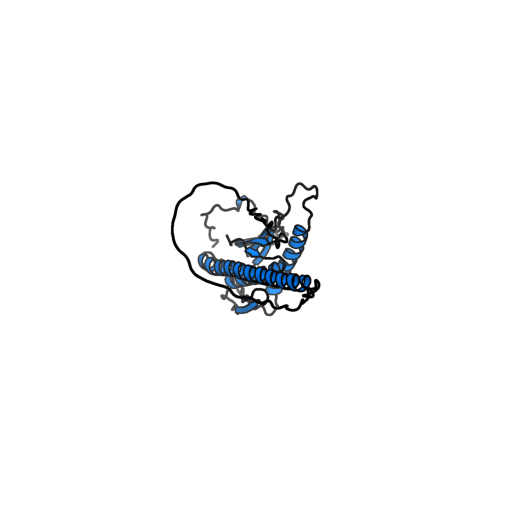2027 N N . ALA A 1 261 ? -13.361 -4.893 -22.497 1.00 37.06 261 ALA A N 1
ATOM 2028 C CA . ALA A 1 261 ? -12.720 -5.912 -23.332 1.00 37.06 261 ALA A CA 1
ATOM 2029 C C . ALA A 1 261 ? -11.322 -6.373 -22.852 1.00 37.06 261 ALA A C 1
ATOM 2031 O O . ALA A 1 261 ? -10.864 -7.433 -23.270 1.00 37.06 261 ALA A O 1
ATOM 2032 N N . ILE A 1 262 ? -10.645 -5.614 -21.978 1.00 41.69 262 ILE A N 1
ATOM 2033 C CA . ILE A 1 262 ? -9.322 -5.947 -21.409 1.00 41.69 262 ILE A CA 1
ATOM 2034 C C . ILE A 1 262 ? -9.458 -6.677 -20.051 1.00 41.69 262 ILE A C 1
ATOM 2036 O O . ILE A 1 262 ? -8.464 -7.074 -19.442 1.00 41.69 262 ILE A O 1
ATOM 2040 N N . ARG A 1 263 ? -10.684 -6.971 -19.583 1.00 39.62 263 ARG A N 1
ATOM 2041 C CA . ARG A 1 263 ? -10.899 -7.996 -18.543 1.00 39.62 263 ARG A CA 1
ATOM 2042 C C . ARG A 1 263 ? -10.658 -9.391 -19.131 1.00 39.62 263 ARG A C 1
ATOM 2044 O O . ARG A 1 263 ? -11.602 -10.121 -19.426 1.00 39.62 263 ARG A O 1
ATOM 2051 N N . SER A 1 264 ? -9.389 -9.763 -19.294 1.00 35.28 264 SER A N 1
ATOM 2052 C CA . SER A 1 264 ? -8.993 -11.119 -19.683 1.00 35.28 264 SER A CA 1
ATOM 2053 C C . SER A 1 264 ? -9.636 -12.149 -18.745 1.00 35.28 264 SER A C 1
ATOM 2055 O O . SER A 1 264 ? -9.431 -12.055 -17.531 1.00 35.28 264 SER A O 1
ATOM 2057 N N . PRO A 1 265 ? -10.376 -13.149 -19.261 1.00 28.92 265 PRO A N 1
ATOM 2058 C CA . PRO A 1 265 ? -10.798 -14.277 -18.443 1.00 28.92 265 PRO A CA 1
ATOM 2059 C C . PRO A 1 265 ? -9.560 -15.049 -17.949 1.00 28.92 265 PRO A C 1
ATOM 2061 O O . PRO A 1 265 ? -8.518 -15.035 -18.624 1.00 28.92 265 PRO A O 1
ATOM 2064 N N . PRO A 1 266 ? -9.642 -15.727 -16.790 1.00 33.72 266 PRO A N 1
ATOM 2065 C CA . PRO A 1 266 ? -8.516 -16.476 -16.242 1.00 33.72 266 PRO A CA 1
ATOM 2066 C C . PRO A 1 266 ? -8.038 -17.534 -17.247 1.00 33.72 266 PRO A C 1
ATOM 2068 O O . PRO A 1 266 ? -8.802 -18.408 -17.645 1.00 33.72 266 PRO A O 1
ATOM 2071 N N . GLY A 1 267 ? -6.772 -17.435 -17.669 1.00 35.03 267 GLY A N 1
ATOM 2072 C CA . GLY A 1 267 ? -6.123 -18.401 -18.567 1.00 35.03 267 GLY A CA 1
ATOM 2073 C C . GLY A 1 267 ? -5.461 -17.817 -19.821 1.00 35.03 267 GLY A C 1
ATOM 2074 O O . GLY A 1 267 ? -4.587 -18.469 -20.390 1.00 35.03 267 GLY A O 1
ATOM 2075 N N . ARG A 1 268 ? -5.790 -16.589 -20.256 1.00 34.69 268 ARG A N 1
ATOM 2076 C CA . ARG A 1 268 ? -5.088 -15.967 -21.398 1.00 34.69 268 ARG A CA 1
ATOM 2077 C C . ARG A 1 268 ? -3.733 -15.388 -20.980 1.00 34.69 268 ARG A C 1
ATOM 2079 O O . ARG A 1 268 ? -3.675 -14.315 -20.384 1.00 34.69 268 ARG A O 1
ATOM 2086 N N . LYS A 1 269 ? -2.645 -16.075 -21.349 1.00 34.09 269 LYS A N 1
ATOM 2087 C CA . LYS A 1 269 ? -1.296 -15.483 -21.379 1.00 34.09 269 LYS A CA 1
ATOM 2088 C C . LYS A 1 269 ? -1.289 -14.299 -22.353 1.00 34.09 269 LYS A C 1
ATOM 2090 O O . LYS A 1 269 ? -1.831 -14.407 -23.453 1.00 34.09 269 LYS A O 1
ATOM 2095 N N . LEU A 1 270 ? -0.668 -13.189 -21.959 1.00 36.28 270 LEU A N 1
ATOM 2096 C CA . LEU A 1 270 ? -0.354 -12.102 -22.886 1.00 36.28 270 LEU A CA 1
ATOM 2097 C C . LEU A 1 270 ? 0.669 -12.612 -23.918 1.00 36.28 270 LEU A C 1
ATOM 2099 O O . LEU A 1 270 ? 1.614 -13.298 -23.520 1.00 36.28 270 LEU A O 1
ATOM 2103 N N . PRO A 1 271 ? 0.515 -12.306 -25.219 1.00 35.84 271 PRO A N 1
ATOM 2104 C CA . PRO A 1 271 ? 1.572 -12.572 -26.183 1.00 35.84 271 PRO A CA 1
ATOM 2105 C C . PRO A 1 271 ? 2.781 -11.698 -25.837 1.00 35.84 271 PRO A C 1
ATOM 2107 O O . PRO A 1 271 ? 2.652 -10.482 -25.684 1.00 35.84 271 PRO A O 1
ATOM 2110 N N . TYR A 1 272 ? 3.951 -12.321 -25.702 1.00 33.34 272 TYR A N 1
ATOM 2111 C CA . TYR A 1 272 ? 5.205 -11.594 -25.543 1.00 33.34 272 TYR A CA 1
ATOM 2112 C C . TYR A 1 272 ? 5.446 -10.744 -26.795 1.00 33.34 272 TYR A C 1
ATOM 2114 O O . TYR A 1 272 ? 5.373 -11.251 -27.914 1.00 33.34 272 TYR A O 1
ATOM 2122 N N . ILE A 1 273 ? 5.727 -9.455 -26.602 1.00 37.91 273 ILE A N 1
ATOM 2123 C CA . ILE A 1 273 ? 6.228 -8.588 -27.668 1.00 37.91 273 ILE A CA 1
ATOM 2124 C C . ILE A 1 273 ? 7.747 -8.756 -27.681 1.00 37.91 273 ILE A C 1
ATOM 2126 O O . ILE A 1 273 ? 8.412 -8.340 -26.732 1.00 37.91 273 ILE A O 1
ATOM 2130 N N . THR A 1 274 ? 8.243 -9.405 -28.732 1.00 33.50 274 THR A N 1
ATOM 2131 C CA . THR A 1 274 ? 9.650 -9.400 -29.159 1.00 33.50 274 THR A CA 1
ATOM 2132 C C . THR A 1 274 ? 9.984 -8.081 -29.843 1.00 33.50 274 THR A C 1
ATOM 2134 O O . THR A 1 274 ? 9.179 -7.707 -30.730 1.00 33.50 274 THR A O 1
#